Protein AF-A0A842V4J7-F1 (afdb_monomer_lite)

pLDDT: mean 73.62, std 24.84, range [25.05, 98.56]

Radius of gyration: 30.42 Å; chains: 1; bounding box: 70×52×70 Å

Structure (mmCIF, N/CA/C/O backbone):
data_AF-A0A842V4J7-F1
#
_entry.id   AF-A0A842V4J7-F1
#
loop_
_atom_site.group_PDB
_atom_site.id
_atom_site.type_symbol
_atom_site.label_atom_id
_atom_site.label_alt_id
_atom_site.label_comp_id
_atom_site.label_asym_id
_atom_site.label_entity_id
_atom_site.label_seq_id
_atom_site.pdbx_PDB_ins_code
_atom_site.Cartn_x
_atom_site.Cartn_y
_atom_site.Cartn_z
_atom_site.occupancy
_atom_site.B_iso_or_equiv
_atom_site.auth_seq_id
_atom_site.auth_comp_id
_atom_site.auth_asym_id
_atom_site.auth_atom_id
_atom_site.pdbx_PDB_model_num
ATOM 1 N N . MET A 1 1 ? 37.394 -5.460 9.326 1.00 44.09 1 MET A N 1
ATOM 2 C CA . MET A 1 1 ? 36.077 -4.984 8.839 1.00 44.09 1 MET A CA 1
ATOM 3 C C . MET A 1 1 ? 36.153 -4.272 7.478 1.00 44.09 1 MET A C 1
ATOM 5 O O . MET A 1 1 ? 35.373 -4.642 6.615 1.00 44.09 1 MET A O 1
ATOM 9 N N . LYS A 1 2 ? 37.100 -3.342 7.228 1.00 36.16 2 LYS A N 1
ATOM 10 C CA . LYS A 1 2 ? 37.209 -2.579 5.952 1.00 36.16 2 LYS A CA 1
ATOM 11 C C . LYS A 1 2 ? 37.266 -3.443 4.667 1.00 36.16 2 LYS A C 1
ATOM 13 O O . LYS A 1 2 ? 36.573 -3.136 3.707 1.00 36.16 2 LYS A O 1
ATOM 18 N N . ILE A 1 3 ? 38.017 -4.552 4.682 1.00 42.69 3 ILE A N 1
ATOM 19 C CA . ILE A 1 3 ? 38.249 -5.441 3.516 1.00 42.69 3 ILE A CA 1
ATOM 20 C C . ILE A 1 3 ? 36.943 -5.991 2.905 1.00 42.69 3 ILE A C 1
ATOM 22 O O . ILE A 1 3 ? 36.820 -6.081 1.689 1.00 42.69 3 ILE A O 1
ATOM 26 N N . ILE A 1 4 ? 35.939 -6.308 3.733 1.00 43.31 4 ILE A N 1
ATOM 27 C CA . ILE A 1 4 ? 34.670 -6.899 3.264 1.00 43.31 4 ILE A CA 1
ATOM 28 C C . ILE A 1 4 ? 33.860 -5.896 2.420 1.00 43.31 4 ILE A C 1
ATOM 30 O O . ILE A 1 4 ? 33.106 -6.308 1.547 1.00 43.31 4 ILE A O 1
ATOM 34 N N . TYR A 1 5 ? 34.044 -4.587 2.632 1.00 41.88 5 TYR A N 1
ATOM 35 C CA . TYR A 1 5 ? 33.399 -3.551 1.820 1.00 41.88 5 TYR A CA 1
ATOM 36 C C . TYR A 1 5 ? 34.132 -3.276 0.496 1.00 41.88 5 TYR A C 1
ATOM 38 O O . TYR A 1 5 ? 33.459 -3.070 -0.512 1.00 41.88 5 TYR A O 1
ATOM 46 N N . LEU A 1 6 ? 35.474 -3.328 0.453 1.00 43.22 6 LEU A N 1
ATOM 47 C CA . LEU A 1 6 ? 36.222 -3.186 -0.812 1.00 43.22 6 LEU A CA 1
ATOM 48 C C . LEU A 1 6 ? 35.886 -4.320 -1.790 1.00 43.22 6 LEU A C 1
ATOM 50 O O . LEU A 1 6 ? 35.525 -4.058 -2.934 1.00 43.22 6 LEU A O 1
ATOM 54 N N . ALA A 1 7 ? 35.855 -5.567 -1.310 1.00 46.88 7 ALA A N 1
ATOM 55 C CA . ALA A 1 7 ? 35.492 -6.738 -2.116 1.00 46.88 7 ALA A CA 1
ATOM 56 C C . ALA A 1 7 ? 34.061 -6.700 -2.711 1.00 46.88 7 ALA A C 1
ATOM 58 O O . ALA A 1 7 ? 33.728 -7.531 -3.552 1.00 46.88 7 ALA A O 1
ATOM 59 N N . ILE A 1 8 ? 33.216 -5.752 -2.283 1.00 48.47 8 ILE A N 1
ATOM 60 C CA . ILE A 1 8 ? 31.869 -5.500 -2.822 1.00 48.47 8 ILE A CA 1
ATOM 61 C C . ILE A 1 8 ? 31.860 -4.301 -3.798 1.00 48.47 8 ILE A C 1
ATOM 63 O O . ILE A 1 8 ? 30.990 -4.238 -4.668 1.00 48.47 8 ILE A O 1
ATOM 67 N N . MET A 1 9 ? 32.830 -3.381 -3.703 1.00 48.47 9 MET A N 1
ATOM 68 C CA . MET A 1 9 ? 33.010 -2.258 -4.640 1.00 48.47 9 MET A CA 1
ATOM 69 C C . MET A 1 9 ? 33.844 -2.614 -5.876 1.00 48.47 9 MET A C 1
ATOM 71 O O . MET A 1 9 ? 33.625 -2.004 -6.926 1.00 48.47 9 MET A O 1
ATOM 75 N N . ILE A 1 10 ? 34.710 -3.638 -5.811 1.00 56.66 10 ILE A N 1
ATOM 76 C CA . ILE A 1 10 ? 35.365 -4.217 -6.997 1.00 56.66 10 ILE A CA 1
ATOM 77 C C . ILE A 1 10 ? 34.281 -4.811 -7.907 1.00 56.66 10 ILE A C 1
ATOM 79 O O . ILE A 1 10 ? 33.844 -5.956 -7.774 1.00 56.66 10 ILE A O 1
ATOM 83 N N . THR A 1 11 ? 33.801 -3.985 -8.832 1.00 61.78 11 THR A N 1
ATOM 84 C CA . THR A 1 11 ? 32.657 -4.310 -9.677 1.00 61.78 11 THR A CA 1
ATOM 85 C C . THR A 1 11 ? 33.070 -5.369 -10.696 1.00 61.78 11 THR A C 1
ATOM 87 O O . THR A 1 11 ? 34.203 -5.363 -11.178 1.00 61.78 11 THR A O 1
ATOM 90 N N . LYS A 1 12 ? 32.145 -6.258 -11.084 1.00 61.03 12 LYS A N 1
ATOM 91 C CA . LYS A 1 12 ? 32.407 -7.313 -12.084 1.00 61.03 12 LYS A CA 1
ATOM 92 C C . LYS A 1 12 ? 33.058 -6.764 -13.367 1.00 61.03 12 LYS A C 1
ATOM 94 O O . LYS A 1 12 ? 33.962 -7.393 -13.905 1.00 61.03 12 LYS A O 1
ATOM 99 N N . GLU A 1 13 ? 32.655 -5.565 -13.782 1.00 61.94 13 GLU A N 1
ATOM 100 C CA . GLU A 1 13 ? 33.218 -4.818 -14.914 1.00 61.94 13 GLU A CA 1
ATOM 101 C C . GLU A 1 13 ? 34.735 -4.598 -14.810 1.00 61.94 13 GLU A C 1
ATOM 103 O O . GLU A 1 13 ? 35.447 -4.800 -15.789 1.00 61.94 13 GLU A O 1
ATOM 108 N N . LEU A 1 14 ? 35.244 -4.232 -13.628 1.00 70.25 14 LEU A N 1
ATOM 109 C CA . LEU A 1 14 ? 36.666 -3.966 -13.394 1.00 70.25 14 LEU A CA 1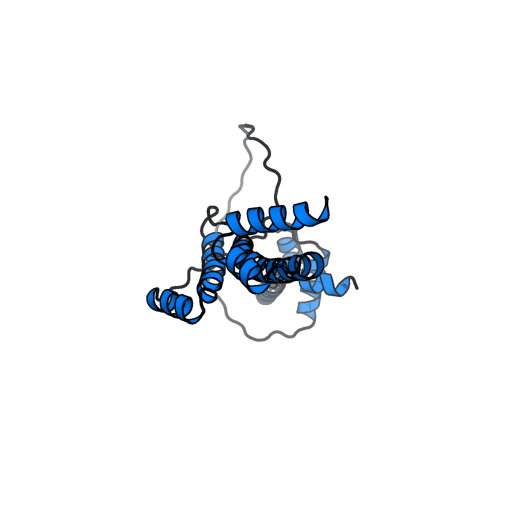
ATOM 110 C C . LEU A 1 14 ? 37.491 -5.257 -13.520 1.00 70.25 14 LEU A C 1
ATOM 112 O O . LEU A 1 14 ? 38.529 -5.281 -14.181 1.00 70.25 14 LEU A O 1
ATOM 116 N N . ILE A 1 15 ? 36.986 -6.357 -12.951 1.00 70.94 15 ILE A N 1
ATOM 117 C CA . ILE A 1 15 ? 37.598 -7.692 -13.048 1.00 70.94 15 ILE A CA 1
ATOM 118 C C . ILE A 1 15 ? 37.596 -8.182 -14.503 1.00 70.94 15 ILE A C 1
ATOM 120 O O . ILE A 1 15 ? 38.615 -8.672 -14.993 1.00 70.94 15 ILE A O 1
ATOM 124 N N . ASP A 1 16 ? 36.477 -8.055 -15.212 1.00 73.06 16 ASP A N 1
ATOM 125 C CA . ASP A 1 16 ? 36.367 -8.521 -16.597 1.00 73.06 16 ASP A CA 1
ATOM 126 C C . ASP A 1 16 ? 37.194 -7.655 -17.561 1.00 73.06 16 ASP A C 1
ATOM 128 O O . ASP A 1 16 ? 37.850 -8.200 -18.454 1.00 73.06 16 ASP A O 1
ATOM 132 N N . TYR A 1 17 ? 37.268 -6.337 -17.337 1.00 71.75 17 TYR A N 1
ATOM 133 C CA . TYR A 1 17 ? 38.145 -5.443 -18.095 1.00 71.75 17 TYR A CA 1
ATOM 134 C C . TYR A 1 17 ? 39.619 -5.824 -17.914 1.00 71.75 17 TYR A C 1
ATOM 136 O O . TYR A 1 17 ? 40.282 -6.147 -18.900 1.00 71.75 17 TYR A O 1
ATOM 144 N N . VAL A 1 18 ? 40.121 -5.887 -16.672 1.00 73.19 18 VAL A N 1
ATOM 145 C CA . VAL A 1 18 ? 41.520 -6.263 -16.375 1.00 73.19 18 VAL A CA 1
ATOM 146 C C . VAL A 1 18 ? 41.855 -7.651 -16.941 1.00 73.19 18 VAL A C 1
ATOM 148 O O . VAL A 1 18 ? 42.942 -7.851 -17.492 1.00 73.19 18 VAL A O 1
ATOM 151 N N . ARG A 1 19 ? 40.911 -8.602 -16.887 1.00 77.94 19 ARG A N 1
ATOM 152 C CA . ARG A 1 19 ? 41.053 -9.938 -17.489 1.00 77.94 19 ARG A CA 1
ATOM 153 C C . ARG A 1 19 ? 41.197 -9.859 -19.011 1.00 77.94 19 ARG A C 1
ATOM 155 O O . ARG A 1 19 ? 42.117 -10.463 -19.561 1.00 77.94 19 ARG A O 1
ATOM 162 N N . SER A 1 20 ? 40.328 -9.100 -19.680 1.00 73.81 20 SER A N 1
ATOM 163 C CA . SER A 1 20 ? 40.347 -8.929 -21.141 1.00 73.81 20 SER A CA 1
ATOM 164 C C . SER A 1 20 ? 41.597 -8.192 -21.645 1.00 73.81 20 SER A C 1
ATOM 166 O O . SER A 1 20 ? 42.179 -8.586 -22.658 1.00 73.81 20 SER A O 1
ATOM 168 N N . ALA A 1 21 ? 42.072 -7.182 -20.912 1.00 73.12 21 ALA A N 1
ATOM 169 C CA . ALA A 1 21 ? 43.261 -6.416 -21.268 1.00 73.12 21 ALA A CA 1
ATOM 170 C C . ALA A 1 21 ? 44.544 -7.250 -21.097 1.00 73.12 21 ALA A C 1
ATOM 172 O O . ALA A 1 21 ? 45.377 -7.292 -22.005 1.00 73.12 21 ALA A O 1
ATOM 173 N N . LYS A 1 22 ? 44.651 -8.020 -20.002 1.00 70.94 22 LYS A N 1
ATOM 174 C CA . LYS A 1 22 ? 45.733 -9.000 -19.796 1.00 70.94 22 LYS A CA 1
ATOM 175 C C . LYS A 1 22 ? 45.726 -10.092 -20.875 1.00 70.94 22 LYS A C 1
ATOM 177 O O . LYS A 1 22 ? 46.780 -10.415 -21.414 1.00 70.94 22 LYS A O 1
ATOM 182 N N . ALA A 1 23 ? 44.552 -10.614 -21.247 1.00 69.00 23 ALA A N 1
ATOM 183 C CA . ALA A 1 23 ? 44.406 -11.565 -22.357 1.00 69.00 23 ALA A CA 1
ATOM 184 C C . ALA A 1 23 ? 44.738 -10.951 -23.735 1.00 69.00 23 ALA A C 1
ATOM 186 O O . ALA A 1 23 ? 45.105 -11.670 -24.662 1.00 69.00 23 ALA A O 1
ATOM 187 N N . SER A 1 24 ? 44.657 -9.623 -23.864 1.00 66.12 24 SER A N 1
ATOM 188 C CA . SER A 1 24 ? 45.053 -8.875 -25.064 1.00 66.12 24 SER A CA 1
ATOM 189 C C . SER A 1 24 ? 46.550 -8.536 -25.116 1.00 66.12 24 SER A C 1
ATOM 191 O O . SER A 1 24 ? 46.994 -7.952 -26.102 1.00 66.12 24 SER A O 1
ATOM 193 N N . GLY A 1 25 ? 47.331 -8.902 -24.090 1.00 67.25 25 GLY A N 1
ATOM 194 C CA . GLY A 1 25 ? 48.773 -8.641 -24.004 1.00 67.25 25 GLY A CA 1
ATOM 195 C C . GLY A 1 25 ? 49.154 -7.243 -23.497 1.00 67.25 25 GLY A C 1
ATOM 196 O O . GLY A 1 25 ? 50.323 -6.877 -23.568 1.00 67.25 25 GLY A O 1
ATOM 197 N N . MET A 1 26 ? 48.196 -6.462 -22.988 1.00 68.75 26 MET A N 1
ATOM 198 C CA . MET A 1 26 ? 48.444 -5.128 -22.431 1.00 68.75 26 MET A CA 1
ATOM 199 C C . MET A 1 26 ? 49.255 -5.220 -21.124 1.00 68.75 26 MET A C 1
ATOM 201 O O . MET A 1 26 ? 48.986 -6.096 -20.295 1.00 68.75 26 MET A O 1
ATOM 205 N N . SER A 1 27 ? 50.235 -4.331 -20.910 1.00 71.56 27 SER A N 1
ATOM 206 C CA . SER A 1 27 ? 51.041 -4.380 -19.683 1.00 71.56 27 SER A CA 1
ATOM 207 C C . SER A 1 27 ? 50.229 -3.925 -18.458 1.00 71.56 27 SER A C 1
ATOM 209 O O . SER A 1 27 ? 49.331 -3.090 -18.595 1.00 71.56 27 SER A O 1
ATOM 211 N N . PRO A 1 28 ? 50.547 -4.394 -17.233 1.00 68.12 28 PRO A N 1
ATOM 212 C CA . PRO A 1 28 ? 49.834 -3.971 -16.022 1.00 68.12 28 PRO A CA 1
ATOM 213 C C . PRO A 1 28 ? 49.838 -2.452 -15.784 1.00 68.12 28 PRO A C 1
ATOM 215 O O . PRO A 1 28 ? 48.926 -1.928 -15.148 1.00 68.12 28 PRO A O 1
ATOM 218 N N . ASN A 1 29 ? 50.840 -1.738 -16.308 1.00 68.38 29 ASN A N 1
ATOM 219 C CA . ASN A 1 29 ? 50.936 -0.284 -16.192 1.00 68.38 29 ASN A CA 1
ATOM 220 C C . ASN A 1 29 ? 50.005 0.431 -17.180 1.00 68.38 29 ASN A C 1
ATOM 222 O O . ASN A 1 29 ? 49.376 1.417 -16.802 1.00 68.38 29 ASN A O 1
ATOM 226 N N . ASP A 1 30 ? 49.849 -0.095 -18.396 1.00 69.56 30 ASP A N 1
ATOM 227 C CA . ASP A 1 30 ? 48.910 0.443 -19.388 1.00 69.56 30 ASP A CA 1
ATOM 228 C C . ASP A 1 30 ? 47.457 0.198 -18.954 1.00 69.56 30 ASP A C 1
ATOM 230 O O . ASP A 1 30 ? 46.628 1.101 -19.044 1.00 69.56 30 ASP A O 1
ATOM 234 N N . VAL A 1 31 ? 47.166 -0.984 -18.387 1.00 73.38 31 VAL A N 1
ATOM 235 C CA . VAL A 1 31 ? 45.858 -1.300 -17.779 1.00 73.38 31 VAL A CA 1
ATOM 236 C C . VAL A 1 31 ? 45.538 -0.322 -16.646 1.00 73.38 31 VAL A C 1
ATOM 238 O O . VAL A 1 31 ? 44.446 0.244 -16.608 1.00 73.38 31 VAL A O 1
ATOM 241 N N . ARG A 1 32 ? 46.500 -0.076 -15.744 1.00 74.31 32 ARG A N 1
ATOM 242 C CA . ARG A 1 32 ? 46.351 0.896 -14.650 1.00 74.31 32 ARG A CA 1
ATOM 243 C C . ARG A 1 32 ? 46.132 2.319 -15.176 1.00 74.31 32 ARG A C 1
ATOM 245 O O . ARG A 1 32 ? 45.270 3.020 -14.656 1.00 74.31 32 ARG A O 1
ATOM 252 N N . LYS A 1 33 ? 46.853 2.733 -16.225 1.00 74.25 33 LYS A N 1
ATOM 253 C CA . LYS A 1 33 ? 46.683 4.046 -16.869 1.00 74.25 33 LYS A CA 1
ATOM 254 C C . LYS A 1 33 ? 45.286 4.199 -17.478 1.00 74.25 33 LYS A C 1
ATOM 256 O O . LYS A 1 33 ? 44.604 5.165 -17.157 1.00 74.25 33 LYS A O 1
ATOM 261 N N . ALA A 1 34 ? 44.828 3.223 -18.263 1.00 71.75 34 ALA A N 1
ATOM 262 C CA . ALA A 1 34 ? 43.509 3.251 -18.900 1.00 71.75 34 ALA A CA 1
ATOM 263 C C . ALA A 1 34 ? 42.345 3.272 -17.889 1.00 71.75 34 ALA A C 1
ATOM 265 O O . ALA A 1 34 ? 41.321 3.905 -18.140 1.00 71.75 34 ALA A O 1
ATOM 266 N N . LEU A 1 35 ? 42.494 2.608 -16.738 1.00 71.62 35 LEU A N 1
ATOM 267 C CA . LEU A 1 35 ? 41.499 2.631 -15.660 1.00 71.62 35 LEU A CA 1
ATOM 268 C C . LEU A 1 35 ? 41.541 3.931 -14.842 1.00 71.62 35 LEU A C 1
ATOM 270 O O . LEU A 1 35 ? 40.489 4.461 -14.487 1.00 71.62 35 LEU A O 1
ATOM 274 N N . SER A 1 36 ? 42.730 4.487 -14.599 1.00 73.50 36 SER A N 1
ATOM 275 C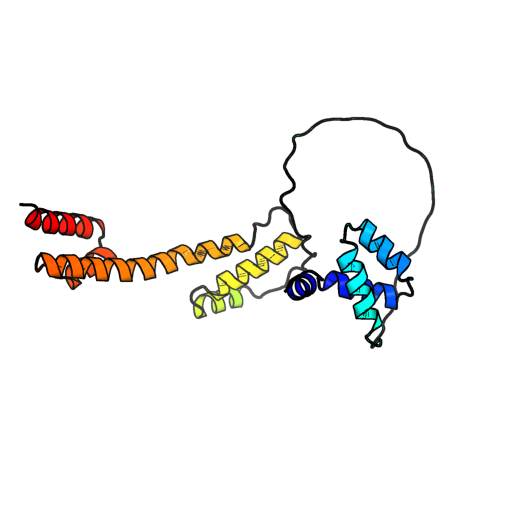 CA . SER A 1 36 ? 42.884 5.800 -13.962 1.00 73.50 36 SER A CA 1
ATOM 276 C C . SER A 1 36 ? 42.314 6.927 -14.840 1.00 73.50 36 SER A C 1
ATOM 278 O O . SER A 1 36 ? 41.620 7.804 -14.332 1.00 73.50 36 SER A O 1
ATOM 280 N N . GLU A 1 37 ? 42.489 6.853 -16.165 1.00 70.69 37 GLU A N 1
ATOM 281 C CA . GLU A 1 37 ? 41.862 7.761 -17.144 1.00 70.69 37 GLU A CA 1
ATOM 282 C C . GLU A 1 37 ? 40.330 7.622 -17.206 1.00 70.69 37 GLU A C 1
ATOM 284 O O . GLU A 1 37 ? 39.637 8.584 -17.526 1.00 70.69 37 GLU A O 1
ATOM 289 N N . GLN A 1 38 ? 39.785 6.457 -16.839 1.00 59.50 38 GLN A N 1
ATOM 290 C CA . GLN A 1 38 ? 38.344 6.238 -16.642 1.00 59.50 38 GLN A CA 1
ATOM 291 C C . GLN A 1 38 ? 37.839 6.684 -15.253 1.00 59.50 38 GLN A C 1
ATOM 293 O O . GLN A 1 38 ? 36.648 6.554 -14.970 1.00 59.50 38 GLN A O 1
ATOM 298 N N . GLY A 1 39 ? 38.711 7.212 -14.386 1.00 60.00 39 GLY A N 1
ATOM 299 C CA . GLY A 1 39 ? 38.351 7.725 -13.061 1.00 60.00 39 GLY A CA 1
ATOM 300 C C . GLY A 1 39 ? 38.205 6.667 -11.960 1.00 60.00 39 GLY A C 1
ATOM 301 O O . GLY A 1 39 ? 37.624 6.969 -10.917 1.00 60.00 39 GLY A O 1
ATOM 302 N N . TRP A 1 40 ? 38.712 5.444 -12.154 1.00 65.88 40 TRP A N 1
ATOM 303 C CA . TRP A 1 40 ? 38.697 4.418 -11.103 1.00 65.88 40 TRP A CA 1
ATOM 304 C C . TRP A 1 40 ? 39.694 4.739 -9.970 1.00 65.88 40 TRP A C 1
ATOM 306 O O . TRP A 1 40 ? 40.805 5.198 -10.253 1.00 65.88 40 TRP A O 1
ATOM 316 N N . PRO A 1 41 ? 39.353 4.471 -8.692 1.00 69.94 41 PRO A N 1
ATOM 317 C CA . PRO A 1 41 ? 40.287 4.633 -7.581 1.00 69.94 41 PRO A CA 1
ATOM 318 C C . PRO A 1 41 ? 41.493 3.695 -7.700 1.00 69.94 41 PRO A C 1
ATOM 320 O O . PRO A 1 41 ? 41.352 2.503 -7.971 1.00 69.94 41 PRO A O 1
ATOM 323 N N . GLN A 1 42 ? 42.688 4.222 -7.427 1.00 66.19 42 GLN A N 1
ATOM 324 C CA . GLN A 1 42 ? 43.939 3.467 -7.563 1.00 66.19 42 GLN A CA 1
ATOM 325 C C . GLN A 1 42 ? 43.997 2.225 -6.652 1.00 66.19 42 GLN A C 1
ATOM 327 O O . GLN A 1 42 ? 44.575 1.213 -7.037 1.00 66.19 42 GLN A O 1
ATOM 332 N N . GLU A 1 43 ? 43.369 2.283 -5.469 1.00 67.38 43 GLU A N 1
ATOM 333 C CA . GLU A 1 43 ? 43.279 1.149 -4.534 1.00 67.38 43 GLU A CA 1
ATOM 334 C C . GLU A 1 43 ? 42.531 -0.048 -5.162 1.00 67.38 43 GLU A C 1
ATOM 336 O O . GLU A 1 43 ? 43.009 -1.182 -5.087 1.00 67.38 43 GLU A O 1
ATOM 341 N N . ASP A 1 44 ? 41.414 0.206 -5.858 1.00 67.25 44 ASP A N 1
ATOM 342 C CA . ASP A 1 44 ? 40.584 -0.831 -6.490 1.00 67.25 44 ASP A CA 1
ATOM 343 C C . ASP A 1 44 ? 41.270 -1.445 -7.726 1.00 67.25 44 ASP A C 1
ATOM 345 O O . ASP A 1 44 ? 41.199 -2.657 -7.955 1.00 67.25 44 ASP A O 1
ATOM 349 N N . ILE A 1 45 ? 41.967 -0.617 -8.518 1.00 70.75 45 ILE A N 1
ATOM 350 C CA . ILE A 1 45 ? 42.751 -1.055 -9.687 1.00 70.75 45 ILE A CA 1
ATOM 351 C C . ILE A 1 45 ? 43.850 -2.034 -9.252 1.00 70.75 45 ILE A C 1
ATOM 353 O O . ILE A 1 45 ? 44.024 -3.101 -9.852 1.00 70.75 45 ILE A O 1
ATOM 357 N N . ASP A 1 46 ? 44.581 -1.683 -8.196 1.00 74.00 46 ASP A N 1
ATOM 358 C CA . ASP A 1 46 ? 45.711 -2.458 -7.698 1.00 74.00 46 ASP A CA 1
ATOM 359 C C . ASP A 1 46 ? 45.263 -3.805 -7.099 1.00 74.00 46 ASP A C 1
ATOM 361 O O . ASP A 1 46 ? 45.902 -4.835 -7.350 1.00 74.00 46 ASP A O 1
ATOM 365 N N . GLU A 1 47 ? 44.132 -3.845 -6.383 1.00 72.38 47 GLU A N 1
ATOM 366 C CA . GLU A 1 47 ? 43.553 -5.097 -5.877 1.00 72.38 47 GLU A CA 1
ATOM 367 C C . GLU A 1 47 ? 42.985 -5.982 -7.008 1.00 72.38 47 GLU A C 1
ATOM 369 O O . GLU A 1 47 ? 43.195 -7.202 -6.998 1.00 72.38 47 GLU A O 1
ATOM 374 N N . ALA A 1 48 ? 42.365 -5.399 -8.041 1.00 68.38 48 ALA A N 1
ATOM 375 C CA . ALA A 1 48 ? 41.880 -6.142 -9.210 1.00 68.38 48 ALA A CA 1
ATOM 376 C C . ALA A 1 48 ? 43.026 -6.786 -10.020 1.00 68.38 48 ALA A C 1
ATOM 378 O O . ALA A 1 48 ? 42.966 -7.979 -10.348 1.00 68.38 48 ALA A O 1
ATOM 379 N N . ILE A 1 49 ? 44.105 -6.038 -10.290 1.00 72.50 49 ILE A N 1
ATOM 380 C CA . ILE A 1 49 ? 45.303 -6.548 -10.985 1.00 72.50 49 ILE A CA 1
ATOM 381 C C . ILE A 1 49 ? 45.971 -7.661 -10.165 1.00 72.50 49 ILE A C 1
ATOM 383 O O . ILE A 1 49 ? 46.306 -8.713 -10.716 1.00 72.50 49 ILE A O 1
ATOM 387 N N . LYS A 1 50 ? 46.110 -7.476 -8.845 1.00 76.69 50 LYS A N 1
ATOM 388 C CA . LYS A 1 50 ? 46.657 -8.486 -7.923 1.00 76.69 50 LYS A CA 1
ATOM 389 C C . LYS A 1 50 ? 45.826 -9.773 -7.919 1.00 76.69 50 LYS A C 1
ATOM 391 O O . LYS A 1 50 ? 46.392 -10.862 -8.006 1.00 76.69 50 LYS A O 1
ATOM 396 N N . THR A 1 51 ? 44.498 -9.653 -7.884 1.00 69.38 51 THR A N 1
ATOM 397 C CA . THR A 1 51 ? 43.562 -10.791 -7.891 1.00 69.38 51 THR A CA 1
ATOM 398 C C . THR A 1 51 ? 43.716 -11.633 -9.162 1.00 69.38 51 THR A C 1
ATOM 400 O O . THR A 1 51 ? 43.901 -12.847 -9.089 1.00 69.38 51 THR A O 1
ATOM 403 N N . ILE A 1 52 ? 43.759 -10.991 -10.334 1.00 65.75 52 ILE A N 1
ATOM 404 C CA . ILE A 1 52 ? 43.958 -11.664 -11.634 1.00 65.75 52 ILE A CA 1
ATOM 405 C C . ILE A 1 52 ? 45.423 -12.099 -11.847 1.00 65.75 52 ILE A C 1
ATOM 407 O O . ILE A 1 52 ? 45.724 -12.900 -12.737 1.00 65.75 52 ILE A O 1
ATOM 411 N N . GLY A 1 53 ? 46.358 -11.626 -11.021 1.00 59.66 53 GLY A N 1
ATOM 412 C CA . GLY A 1 53 ? 47.713 -12.167 -10.913 1.00 59.66 53 GLY A CA 1
ATOM 413 C C . GLY A 1 53 ? 47.749 -13.607 -10.386 1.00 59.66 53 GLY A C 1
ATOM 414 O O . GLY A 1 53 ? 48.559 -14.397 -10.865 1.00 59.66 53 GLY A O 1
ATOM 415 N N . GLY A 1 54 ? 46.858 -13.958 -9.450 1.00 50.06 54 GLY A N 1
ATOM 416 C CA . GLY A 1 54 ? 46.855 -15.257 -8.764 1.00 50.06 54 GLY A CA 1
ATOM 417 C C . GLY A 1 54 ? 46.133 -16.402 -9.486 1.00 50.06 54 GLY A C 1
ATOM 418 O O . GLY A 1 54 ? 46.354 -17.563 -9.149 1.00 50.06 54 GLY A O 1
ATOM 419 N N . THR A 1 55 ? 45.277 -16.115 -10.472 1.00 41.00 55 THR A N 1
ATOM 420 C CA . THR A 1 55 ? 44.496 -17.141 -11.190 1.00 41.00 55 THR A CA 1
ATOM 421 C C . THR A 1 55 ? 45.100 -17.430 -12.566 1.00 41.00 55 THR A C 1
ATOM 423 O O . THR A 1 55 ? 45.314 -16.513 -13.361 1.00 41.00 55 THR A O 1
ATOM 426 N N . LYS A 1 56 ? 45.367 -18.710 -12.871 1.00 37.28 56 LYS A N 1
ATOM 427 C CA . LYS A 1 56 ? 45.773 -19.134 -14.222 1.00 37.28 56 LYS A CA 1
ATOM 428 C C . LYS A 1 56 ? 44.635 -18.904 -15.224 1.00 37.28 56 LYS A C 1
ATOM 430 O O . LYS A 1 56 ? 43.465 -18.905 -14.856 1.00 37.28 56 LYS A O 1
ATOM 435 N N . ALA A 1 57 ? 45.004 -18.654 -16.478 1.00 40.19 57 ALA A N 1
ATOM 436 C CA . ALA A 1 57 ? 44.060 -18.343 -17.542 1.00 40.19 57 ALA A CA 1
ATOM 437 C C . ALA A 1 57 ? 43.421 -19.612 -18.119 1.00 40.19 57 ALA A C 1
ATOM 439 O O . ALA A 1 57 ? 44.133 -20.576 -18.389 1.00 40.19 57 ALA A O 1
ATOM 440 N N . ASP A 1 58 ? 42.116 -19.548 -18.384 1.00 29.59 58 ASP A N 1
ATOM 441 C CA . ASP A 1 58 ? 41.363 -20.553 -19.133 1.00 29.59 58 ASP A CA 1
ATOM 442 C C . ASP A 1 58 ? 40.529 -19.889 -20.237 1.00 29.59 58 ASP A C 1
ATOM 444 O O . ASP A 1 58 ? 39.841 -18.894 -19.998 1.00 29.59 58 ASP A O 1
ATOM 448 N N . SER A 1 59 ? 40.558 -20.520 -21.415 1.00 31.31 59 SER A N 1
ATOM 449 C CA . SER A 1 59 ? 39.804 -20.214 -22.641 1.00 31.31 59 SER A CA 1
ATOM 450 C C . SER A 1 59 ? 40.082 -18.871 -23.345 1.00 31.31 59 SER A C 1
ATOM 452 O O . SER A 1 59 ? 40.273 -17.824 -22.731 1.00 31.31 59 SER A O 1
ATOM 454 N N . ALA A 1 60 ? 40.091 -18.907 -24.682 1.00 29.41 60 ALA A N 1
ATOM 455 C CA . ALA A 1 60 ? 40.459 -17.785 -25.546 1.00 29.41 60 ALA A CA 1
ATOM 456 C C . ALA A 1 60 ? 39.612 -17.738 -26.830 1.00 29.41 60 ALA A C 1
ATOM 458 O O . ALA A 1 60 ? 39.294 -18.776 -27.406 1.00 29.41 60 ALA A O 1
ATOM 459 N N . ALA A 1 61 ? 39.314 -16.526 -27.313 1.00 26.39 61 ALA A N 1
ATOM 460 C CA . ALA A 1 61 ? 38.803 -16.269 -28.663 1.00 26.39 61 ALA A CA 1
ATOM 461 C C . ALA A 1 61 ? 39.147 -14.831 -29.116 1.00 26.39 61 ALA A C 1
ATOM 463 O O . ALA A 1 61 ? 39.074 -13.887 -28.332 1.00 26.39 61 ALA A O 1
ATOM 464 N N . LYS A 1 62 ? 39.536 -14.677 -30.387 1.00 30.12 62 LYS A N 1
ATOM 465 C CA . LYS A 1 62 ? 39.939 -13.438 -31.095 1.00 30.12 62 LYS A CA 1
ATOM 466 C C . LYS A 1 62 ? 39.826 -13.732 -32.614 1.00 30.12 62 LYS A C 1
ATOM 468 O O . LYS A 1 62 ? 39.783 -14.917 -32.946 1.00 30.12 62 LYS A O 1
ATOM 473 N N . PRO A 1 63 ? 39.918 -12.765 -33.554 1.00 43.16 63 PRO A N 1
ATOM 474 C CA . PRO A 1 63 ? 39.753 -11.308 -33.468 1.00 43.16 63 PRO A CA 1
ATOM 475 C C . PRO A 1 63 ? 38.713 -10.737 -34.469 1.00 43.16 63 PRO A C 1
ATOM 477 O O . PRO A 1 63 ? 38.358 -11.384 -35.447 1.00 43.16 63 PRO A O 1
ATOM 480 N N . ALA A 1 64 ? 38.348 -9.459 -34.311 1.00 25.05 64 ALA A N 1
ATOM 481 C CA . ALA A 1 64 ? 38.014 -8.568 -35.433 1.00 25.05 64 ALA A CA 1
ATOM 482 C C . ALA A 1 64 ? 38.232 -7.098 -35.020 1.00 25.05 64 ALA A C 1
ATOM 484 O O . ALA A 1 64 ? 37.758 -6.684 -33.965 1.00 25.05 64 ALA A O 1
ATOM 485 N N . MET A 1 65 ? 38.957 -6.320 -35.829 1.00 27.53 65 MET A N 1
ATOM 486 C CA . MET A 1 65 ? 39.203 -4.883 -35.628 1.00 27.53 65 MET A CA 1
ATOM 487 C C . MET A 1 65 ? 39.555 -4.231 -36.976 1.00 27.53 65 MET A C 1
ATOM 489 O O . MET A 1 65 ? 40.369 -4.807 -37.698 1.00 27.53 65 MET A O 1
ATOM 493 N N . PRO A 1 66 ? 39.015 -3.045 -37.306 1.00 29.58 66 PRO A N 1
ATOM 494 C CA . PRO A 1 66 ? 39.552 -2.179 -38.352 1.00 29.58 66 PRO A CA 1
ATOM 495 C C . PRO A 1 66 ? 40.411 -1.047 -37.765 1.00 29.58 66 PRO A C 1
ATOM 497 O O . PRO A 1 66 ? 39.995 -0.333 -36.855 1.00 29.58 66 PRO A O 1
ATOM 500 N N . GLU A 1 67 ? 41.594 -0.859 -38.338 1.00 28.00 67 GLU A N 1
ATOM 501 C CA . GLU A 1 67 ? 42.385 0.380 -38.276 1.00 28.00 67 GLU A CA 1
ATOM 502 C C . GLU A 1 67 ? 41.782 1.442 -39.237 1.00 28.00 67 GLU A C 1
ATOM 504 O O . GLU A 1 67 ? 40.938 1.101 -40.062 1.00 28.00 67 GLU A O 1
ATOM 509 N N . GLN A 1 68 ? 42.135 2.737 -39.266 1.00 27.00 68 GLN A N 1
ATOM 510 C CA . GLN A 1 68 ? 43.165 3.539 -38.567 1.00 27.00 68 GLN A CA 1
ATOM 511 C C . GLN A 1 68 ? 42.524 4.940 -38.244 1.00 27.00 68 GLN A C 1
ATOM 513 O O . GLN A 1 68 ? 41.382 4.929 -37.805 1.00 27.00 68 GLN A O 1
ATOM 518 N N . LYS A 1 69 ? 43.047 6.179 -38.384 1.00 28.98 69 LYS A N 1
ATOM 519 C CA . LYS A 1 69 ? 44.315 6.768 -38.870 1.00 28.98 69 LYS A CA 1
ATOM 520 C C . LYS A 1 69 ? 44.589 8.148 -38.215 1.00 28.98 69 LYS A C 1
ATOM 522 O O . LYS A 1 69 ? 43.721 8.764 -37.613 1.00 28.98 69 LYS A O 1
ATOM 527 N N . THR A 1 70 ? 45.824 8.612 -38.380 1.00 25.84 70 THR A N 1
ATOM 528 C CA . THR A 1 70 ? 46.493 9.856 -37.940 1.00 25.84 70 THR A CA 1
ATOM 529 C C . THR A 1 70 ? 45.930 11.190 -38.480 1.00 25.84 70 THR A C 1
ATOM 531 O O . THR A 1 70 ? 45.748 11.280 -39.692 1.00 25.84 70 THR A O 1
ATOM 534 N N . ARG A 1 71 ? 45.853 12.258 -37.648 1.00 27.22 71 ARG A N 1
ATOM 535 C CA . ARG A 1 71 ? 46.661 13.516 -37.766 1.00 27.22 71 ARG A CA 1
ATOM 536 C C . ARG A 1 71 ? 46.466 14.510 -36.594 1.00 27.22 71 ARG A C 1
ATOM 538 O O . ARG A 1 71 ? 45.385 14.587 -36.027 1.00 27.22 71 ARG A O 1
ATOM 545 N N . SER A 1 72 ? 47.513 15.279 -36.273 1.00 32.19 72 SER A N 1
ATOM 546 C CA . SER A 1 72 ? 47.472 16.579 -35.564 1.00 32.19 72 SER A CA 1
ATOM 547 C C . SER A 1 72 ? 46.890 17.682 -36.494 1.00 32.19 72 SER A C 1
ATOM 549 O O . SER A 1 72 ? 46.714 17.418 -37.683 1.00 32.19 72 SER A O 1
ATOM 551 N N . GLU A 1 73 ? 46.526 18.910 -36.094 1.00 33.22 73 GLU A N 1
ATOM 552 C CA . GLU A 1 73 ? 47.035 19.831 -35.050 1.00 33.22 73 GLU A CA 1
ATOM 553 C C . GLU A 1 73 ? 46.000 20.990 -34.809 1.00 33.22 73 GLU A C 1
ATOM 555 O O . GLU A 1 73 ? 44.836 20.807 -35.156 1.00 33.22 73 GLU A O 1
ATOM 560 N N . PRO A 1 74 ? 46.373 22.182 -34.287 1.00 35.09 74 PRO A N 1
ATOM 561 C CA . PRO A 1 74 ? 46.210 22.675 -32.910 1.00 35.09 74 PRO A CA 1
ATOM 562 C C . PRO A 1 74 ? 44.870 23.400 -32.586 1.00 35.09 74 PRO A C 1
ATOM 564 O O . PRO A 1 74 ? 43.916 23.407 -33.355 1.00 35.09 74 PRO A O 1
ATOM 567 N N . MET A 1 75 ? 44.802 24.026 -31.401 1.00 31.94 75 MET A N 1
ATOM 568 C CA . MET A 1 75 ? 43.624 24.719 -30.849 1.00 31.94 75 MET A CA 1
ATOM 569 C C . MET A 1 75 ? 43.220 26.011 -31.589 1.00 31.94 75 MET A C 1
ATOM 571 O O . MET A 1 75 ? 44.057 26.763 -32.080 1.00 31.94 75 MET A O 1
ATOM 575 N N . THR A 1 76 ? 41.932 26.358 -31.515 1.00 29.91 76 THR A N 1
ATOM 576 C CA . THR A 1 76 ? 41.422 27.740 -31.603 1.00 29.91 76 THR A CA 1
ATOM 577 C C . THR A 1 76 ? 40.201 27.869 -30.687 1.00 29.91 76 THR A C 1
ATOM 579 O O . THR A 1 76 ? 39.402 26.941 -30.583 1.00 29.91 76 THR A O 1
ATOM 582 N N . SER A 1 77 ? 40.086 28.988 -29.971 1.00 36.81 77 SER A N 1
ATOM 583 C CA . SER A 1 77 ? 39.076 29.223 -28.932 1.00 36.81 77 SER A CA 1
ATOM 584 C C . SER A 1 77 ? 37.824 29.932 -29.457 1.00 36.81 77 SER A C 1
ATOM 586 O O . SER A 1 77 ? 37.930 30.752 -30.371 1.00 36.81 77 SER A O 1
ATOM 588 N N . LYS A 1 78 ? 36.664 29.680 -28.819 1.00 31.02 78 LYS A N 1
ATOM 589 C CA . LYS A 1 78 ? 35.568 30.656 -28.628 1.00 31.02 78 LYS A CA 1
ATOM 590 C C . LYS A 1 78 ? 34.445 30.159 -27.703 1.00 31.02 78 LYS A C 1
ATOM 592 O O . LYS A 1 78 ? 34.472 29.018 -27.258 1.00 31.02 78 LYS A O 1
ATOM 597 N N . GLU A 1 79 ? 33.527 31.076 -27.401 1.00 28.92 79 GLU A N 1
ATOM 598 C CA . GLU A 1 79 ? 32.251 30.926 -26.689 1.00 28.92 79 GLU A CA 1
ATOM 599 C C . GLU A 1 79 ? 32.270 30.213 -25.324 1.00 28.92 79 GLU A C 1
ATOM 601 O O . GLU A 1 79 ? 31.853 29.070 -25.152 1.00 28.92 79 GLU A O 1
ATOM 606 N N . SER A 1 80 ? 32.628 30.989 -24.295 1.00 40.19 80 SER A N 1
ATOM 607 C CA . SER A 1 80 ? 32.016 30.805 -22.977 1.00 40.19 80 SER A CA 1
ATOM 608 C C . SER A 1 80 ? 30.559 31.274 -23.042 1.00 40.19 80 SER A C 1
ATOM 610 O O . SER A 1 80 ? 30.294 32.448 -23.300 1.00 40.19 80 SER A O 1
ATOM 612 N N . THR A 1 81 ? 29.604 30.379 -22.795 1.00 30.17 81 THR A N 1
ATOM 613 C CA . THR A 1 81 ? 28.199 30.744 -22.565 1.00 30.17 81 THR A CA 1
ATOM 614 C C . THR A 1 81 ? 27.672 29.918 -21.401 1.00 30.17 81 THR A C 1
ATOM 616 O O . THR A 1 81 ? 27.690 28.690 -21.439 1.00 30.17 81 THR A O 1
ATOM 619 N N . ALA A 1 82 ? 27.249 30.584 -20.327 1.00 33.94 82 ALA A N 1
ATOM 620 C CA . ALA A 1 82 ? 26.851 29.909 -19.099 1.00 33.94 82 ALA A CA 1
ATOM 621 C C . ALA A 1 82 ? 25.410 29.379 -19.174 1.00 33.94 82 ALA A C 1
ATOM 623 O O . ALA A 1 82 ? 24.485 30.119 -19.503 1.00 33.94 82 ALA A O 1
ATOM 624 N N . GLN A 1 83 ? 25.210 28.128 -18.756 1.00 28.34 83 GLN A N 1
ATOM 625 C CA . GLN A 1 83 ? 23.914 27.616 -18.305 1.00 28.34 83 GLN A CA 1
ATOM 626 C C . GLN A 1 83 ? 24.077 26.934 -16.933 1.00 28.34 83 GLN A C 1
ATOM 628 O O . GLN A 1 83 ? 25.183 26.511 -16.590 1.00 28.34 83 GLN A O 1
ATOM 633 N N . PRO A 1 84 ? 23.023 26.914 -16.096 1.00 35.50 84 PRO A N 1
ATOM 634 C CA . PRO A 1 84 ? 23.187 26.854 -14.646 1.00 35.50 84 PRO A CA 1
ATOM 635 C C . PRO A 1 84 ? 23.531 25.465 -14.099 1.00 35.50 84 PRO A C 1
ATOM 637 O O . PRO A 1 84 ? 23.087 24.433 -14.601 1.00 35.50 84 PRO A O 1
ATOM 640 N N . SER A 1 85 ? 24.280 25.473 -12.997 1.00 37.97 85 SER A N 1
ATOM 641 C CA . SER A 1 85 ? 24.773 24.296 -12.284 1.00 37.97 85 SER A CA 1
ATOM 642 C C . SER A 1 85 ? 23.652 23.394 -11.752 1.00 37.97 85 SER A C 1
ATOM 644 O O . SER A 1 85 ? 23.061 23.670 -10.707 1.00 37.97 85 SER A O 1
ATOM 646 N N . ALA A 1 86 ? 23.427 22.254 -12.405 1.00 31.91 86 ALA A N 1
ATOM 647 C CA . ALA A 1 86 ? 22.775 21.102 -11.789 1.00 31.91 86 ALA A CA 1
ATOM 648 C C . ALA A 1 86 ? 23.850 20.220 -11.126 1.00 31.91 86 ALA A C 1
ATOM 650 O O . ALA A 1 86 ? 24.754 19.725 -11.797 1.00 31.91 86 ALA A O 1
ATOM 651 N N . SER A 1 87 ? 23.778 20.056 -9.802 1.00 35.22 87 SER A N 1
ATOM 652 C CA . SER A 1 87 ? 24.777 19.303 -9.026 1.00 35.22 87 SER A CA 1
ATOM 653 C C . SER A 1 87 ? 24.825 17.818 -9.441 1.00 35.22 87 SER A C 1
ATOM 655 O O . SER A 1 87 ? 23.761 17.232 -9.671 1.00 35.22 87 SER A O 1
ATOM 657 N N . PRO A 1 88 ? 26.011 17.177 -9.528 1.00 34.62 88 PRO A N 1
ATOM 658 C CA . PRO A 1 88 ? 26.145 15.801 -10.003 1.00 34.62 88 PRO A CA 1
ATOM 659 C C . PRO A 1 88 ? 25.625 14.781 -8.977 1.00 34.62 88 PRO A C 1
ATOM 661 O O . PRO A 1 88 ? 26.376 14.204 -8.190 1.00 34.62 88 PRO A O 1
ATOM 664 N N . ALA A 1 89 ? 24.320 14.511 -9.012 1.00 36.00 89 ALA A N 1
ATOM 665 C CA . ALA A 1 89 ? 23.734 13.361 -8.333 1.00 36.00 89 ALA A CA 1
ATOM 666 C C . ALA A 1 89 ? 24.325 12.070 -8.930 1.00 36.00 89 ALA A C 1
ATOM 668 O O . ALA A 1 89 ? 24.099 11.774 -10.102 1.00 36.00 89 ALA A O 1
ATOM 669 N N . GLY A 1 90 ? 25.098 11.328 -8.127 1.00 37.12 90 GLY A N 1
ATOM 670 C CA . GLY A 1 90 ? 25.958 10.221 -8.565 1.00 37.12 90 GLY A CA 1
ATOM 671 C C . GLY A 1 90 ? 25.247 9.133 -9.376 1.00 37.12 90 GLY A C 1
ATOM 672 O O . GLY A 1 90 ? 24.722 8.161 -8.830 1.00 37.12 90 GLY A O 1
ATOM 673 N N . GLY A 1 91 ? 25.259 9.283 -10.699 1.00 33.75 91 GLY A N 1
ATOM 674 C CA . GLY A 1 91 ? 24.703 8.320 -11.636 1.00 33.75 91 GLY A CA 1
ATOM 675 C C . GLY A 1 91 ? 25.701 7.211 -11.934 1.00 33.75 91 GLY A C 1
ATOM 676 O O . GLY A 1 91 ? 26.568 7.387 -12.783 1.00 33.75 91 GLY A O 1
ATOM 677 N N . VAL A 1 92 ? 25.544 6.050 -11.289 1.00 44.16 92 VAL A N 1
ATOM 678 C CA . VAL A 1 92 ? 26.237 4.824 -11.724 1.00 44.16 92 VAL A CA 1
ATOM 679 C C . VAL A 1 92 ? 25.987 4.592 -13.225 1.00 44.16 92 VAL A C 1
ATOM 681 O O . VAL A 1 92 ? 24.820 4.629 -13.642 1.00 44.16 92 VAL A O 1
ATOM 684 N N . PRO A 1 93 ? 27.036 4.369 -14.043 1.00 41.81 93 PRO A N 1
ATOM 685 C CA . PRO A 1 93 ? 26.883 4.213 -15.484 1.00 41.81 93 PRO A CA 1
ATOM 686 C C . PRO A 1 93 ? 26.042 2.969 -15.780 1.00 41.81 93 PRO A C 1
ATOM 688 O O . PRO A 1 93 ? 26.397 1.843 -15.429 1.00 41.81 93 PRO A O 1
ATOM 691 N N . VAL A 1 94 ? 24.881 3.178 -16.401 1.00 50.03 94 VAL A N 1
ATOM 692 C CA . VAL A 1 94 ? 23.978 2.086 -16.767 1.00 50.03 94 VAL A CA 1
ATOM 693 C C . VAL A 1 94 ? 24.502 1.458 -18.051 1.00 50.03 94 VAL A C 1
ATOM 695 O O . VAL A 1 94 ? 24.462 2.086 -19.105 1.00 50.03 94 VAL A O 1
ATOM 698 N N . GLN A 1 95 ? 24.985 0.218 -17.959 1.00 48.25 95 GLN A N 1
ATOM 699 C CA . GLN A 1 95 ? 25.363 -0.578 -19.130 1.00 48.25 95 GLN A CA 1
ATOM 700 C C . GLN A 1 95 ? 24.218 -0.606 -20.162 1.00 48.25 95 GLN A C 1
ATOM 702 O O . GLN A 1 95 ? 23.051 -0.669 -19.755 1.00 48.25 95 GLN A O 1
ATOM 707 N N . PRO A 1 96 ? 24.515 -0.633 -21.476 1.00 49.12 96 PRO A N 1
ATOM 708 C CA . PRO A 1 96 ? 23.506 -0.731 -22.531 1.00 49.12 96 PRO A CA 1
ATOM 709 C C . PRO A 1 96 ? 22.815 -2.106 -22.509 1.00 49.12 96 PRO A C 1
ATOM 711 O O . PRO A 1 96 ? 23.164 -3.041 -23.229 1.00 49.12 96 PRO A O 1
ATOM 714 N N . GLY A 1 97 ? 21.818 -2.242 -21.634 1.00 59.16 97 GLY A N 1
ATOM 715 C CA . GLY A 1 97 ? 21.016 -3.447 -21.477 1.00 59.16 97 GLY A CA 1
ATOM 716 C C . GLY A 1 97 ? 20.129 -3.674 -22.697 1.00 59.16 97 GLY A C 1
ATOM 717 O O . GLY A 1 97 ? 19.075 -3.051 -22.819 1.00 59.16 97 GLY A O 1
ATOM 718 N N . GLY A 1 98 ? 20.547 -4.582 -23.582 1.00 76.81 98 GLY A N 1
ATOM 719 C CA . GLY A 1 98 ? 19.796 -4.939 -24.786 1.00 76.81 98 GLY A CA 1
ATOM 720 C C . GLY A 1 98 ? 18.355 -5.365 -24.478 1.00 76.81 98 GLY A C 1
ATOM 721 O O . GLY A 1 98 ? 18.119 -6.236 -23.634 1.00 76.81 98 GLY A O 1
ATOM 722 N N . ILE A 1 99 ? 17.399 -4.747 -25.178 1.00 87.56 99 ILE A N 1
ATOM 723 C CA . ILE A 1 99 ? 15.957 -4.947 -24.980 1.00 87.56 99 ILE A CA 1
ATOM 724 C C . ILE A 1 99 ? 15.577 -6.410 -25.235 1.00 87.56 99 ILE A C 1
ATOM 726 O O . ILE A 1 99 ? 15.784 -6.941 -26.329 1.00 87.56 99 ILE A O 1
ATOM 730 N N . LYS A 1 100 ? 14.970 -7.077 -24.245 1.00 88.19 100 LYS A N 1
ATOM 731 C CA . LYS A 1 100 ? 14.600 -8.496 -24.381 1.00 88.19 100 LYS A CA 1
ATOM 732 C C . LYS A 1 100 ? 13.192 -8.669 -24.949 1.00 88.19 100 LYS A C 1
ATOM 734 O O . LYS A 1 100 ? 12.211 -8.224 -24.343 1.00 88.19 100 LYS A O 1
ATOM 739 N N . LYS A 1 101 ? 13.082 -9.402 -26.065 1.00 92.00 101 LYS A N 1
ATOM 740 C CA . LYS A 1 101 ? 11.801 -9.875 -26.620 1.00 92.00 101 LYS A CA 1
ATOM 741 C C . LYS A 1 101 ? 11.060 -10.717 -25.572 1.00 92.00 101 LYS A C 1
ATOM 743 O O . LYS A 1 101 ? 11.633 -11.626 -24.977 1.00 92.00 101 LYS A O 1
ATOM 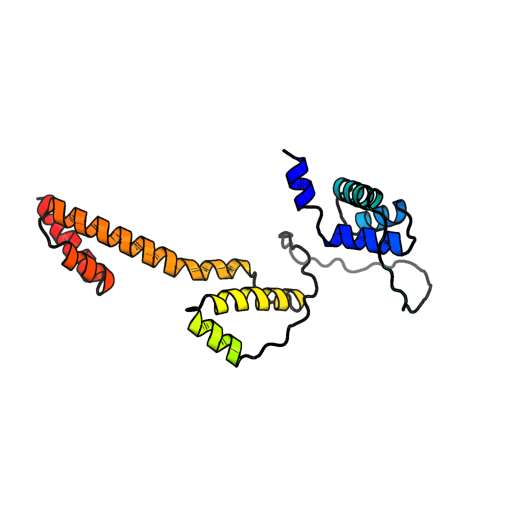748 N N . ARG A 1 102 ? 9.781 -10.410 -25.351 1.00 90.62 102 ARG A N 1
ATOM 749 C CA . ARG A 1 102 ? 8.885 -11.070 -24.384 1.00 90.62 102 ARG A CA 1
ATOM 750 C C . ARG A 1 102 ? 7.530 -11.314 -25.045 1.00 90.62 102 ARG A C 1
ATOM 752 O O . ARG A 1 102 ? 7.129 -10.533 -25.902 1.00 90.62 102 ARG A O 1
ATOM 759 N N . ASN A 1 103 ? 6.815 -12.361 -24.637 1.00 94.69 103 ASN A N 1
ATOM 760 C CA . ASN A 1 103 ? 5.422 -12.559 -25.040 1.00 94.69 103 ASN A CA 1
ATOM 761 C C . ASN A 1 103 ? 4.505 -11.768 -24.078 1.00 94.69 103 ASN A C 1
ATOM 763 O O . ASN A 1 103 ? 4.524 -12.066 -22.880 1.00 94.69 103 ASN A O 1
ATOM 767 N N . PRO A 1 104 ? 3.715 -10.780 -24.550 1.00 93.62 104 PRO A N 1
ATOM 768 C CA . PRO A 1 104 ? 2.869 -9.958 -23.681 1.00 93.62 104 PRO A CA 1
ATOM 769 C C . PRO A 1 104 ? 1.747 -10.758 -23.002 1.00 93.62 104 PRO A C 1
ATOM 771 O O . PRO A 1 104 ? 1.380 -10.446 -21.873 1.00 93.62 104 PRO A O 1
ATOM 774 N N . ILE A 1 105 ? 1.255 -11.830 -23.631 1.00 96.25 105 ILE A N 1
ATOM 775 C CA . ILE A 1 105 ? 0.203 -12.689 -23.068 1.00 96.25 105 ILE A CA 1
ATOM 776 C C . ILE A 1 105 ? 0.725 -13.395 -21.810 1.00 96.25 105 ILE A C 1
ATOM 778 O O . ILE A 1 105 ? 0.065 -13.385 -20.775 1.00 96.25 105 ILE A O 1
ATOM 782 N N . LEU A 1 106 ? 1.953 -13.927 -21.854 1.00 95.00 106 LEU A N 1
ATOM 783 C CA . LEU A 1 106 ? 2.597 -14.538 -20.684 1.00 95.00 106 LEU A CA 1
ATOM 784 C C . LEU A 1 106 ? 2.860 -13.513 -19.573 1.00 95.00 106 LEU A C 1
ATOM 786 O O . LEU A 1 106 ? 2.719 -13.849 -18.402 1.00 95.00 106 LEU A O 1
ATOM 790 N N . VAL A 1 107 ? 3.197 -12.264 -19.918 1.00 94.56 107 VAL A N 1
ATOM 791 C CA . VAL A 1 107 ? 3.365 -11.191 -18.922 1.00 94.56 107 VAL A CA 1
ATOM 792 C C . VAL A 1 107 ? 2.056 -10.936 -18.171 1.00 94.56 107 VAL A C 1
ATOM 794 O O . VAL A 1 107 ? 2.080 -10.852 -16.944 1.00 94.56 107 VAL A O 1
ATOM 797 N N . LEU A 1 108 ? 0.918 -10.878 -18.869 1.00 95.31 108 LEU A N 1
ATOM 798 C CA . LEU A 1 108 ? -0.399 -10.711 -18.242 1.00 95.31 108 LEU A CA 1
ATOM 799 C C . LEU A 1 108 ? -0.810 -11.941 -17.418 1.00 95.31 108 LEU A C 1
ATOM 801 O O . LEU A 1 108 ? -1.202 -11.788 -16.262 1.00 95.31 108 LEU A O 1
ATOM 805 N N . ILE A 1 109 ? -0.650 -13.154 -17.961 1.00 97.25 109 ILE A N 1
ATOM 806 C CA . ILE A 1 109 ? -0.987 -14.411 -17.269 1.00 97.25 109 ILE A CA 1
ATOM 807 C C . ILE A 1 109 ? -0.180 -14.560 -15.972 1.00 97.25 109 ILE A C 1
ATOM 809 O O . ILE A 1 109 ? -0.766 -14.782 -14.913 1.00 97.25 109 ILE A O 1
ATOM 813 N N . PHE A 1 110 ? 1.145 -14.378 -16.009 1.00 95.81 110 PHE A N 1
ATOM 814 C CA . PHE A 1 110 ? 1.960 -14.450 -14.793 1.00 95.81 110 PHE A CA 1
ATOM 815 C C . PHE A 1 110 ? 1.658 -13.304 -13.819 1.00 95.81 110 PHE A C 1
ATOM 817 O O . PHE A 1 110 ? 1.691 -13.522 -12.609 1.00 95.81 110 PHE A O 1
ATOM 824 N N . SER A 1 111 ? 1.310 -12.108 -14.308 1.00 95.75 111 SER A N 1
ATOM 825 C CA . SER A 1 111 ? 0.866 -11.004 -13.442 1.00 95.75 111 SER A CA 1
ATOM 826 C C . SER A 1 111 ? -0.417 -11.349 -12.685 1.00 95.75 111 SER A C 1
ATOM 828 O O . SER A 1 111 ? -0.491 -11.073 -11.491 1.00 95.75 111 SER A O 1
ATOM 830 N N . LEU A 1 112 ? -1.387 -12.003 -13.332 1.00 95.31 112 LEU A N 1
ATOM 831 C CA . LEU A 1 112 ? -2.634 -12.430 -12.691 1.00 95.31 112 LEU A CA 1
ATOM 832 C C . LEU A 1 112 ? -2.408 -13.584 -11.700 1.00 95.31 112 LEU A C 1
ATOM 834 O O . LEU A 1 112 ? -2.808 -13.476 -10.545 1.00 95.31 112 LEU A O 1
ATOM 838 N N . ILE A 1 113 ? -1.704 -14.645 -12.115 1.00 96.75 113 ILE A N 1
ATOM 839 C CA . ILE A 1 113 ? -1.420 -15.831 -11.278 1.00 96.75 113 ILE A CA 1
ATOM 840 C C . ILE A 1 113 ? -0.630 -15.467 -10.008 1.00 96.75 113 ILE A C 1
ATOM 842 O O . ILE A 1 113 ? -0.788 -16.109 -8.974 1.00 96.75 113 ILE A O 1
ATOM 846 N N . THR A 1 114 ? 0.211 -14.431 -10.066 1.00 95.62 114 THR A N 1
ATOM 847 C CA . THR A 1 114 ? 1.023 -13.971 -8.924 1.00 95.62 114 THR A CA 1
ATOM 848 C C . THR A 1 114 ? 0.441 -12.752 -8.199 1.00 95.62 114 THR A C 1
ATOM 850 O O . THR A 1 114 ? 1.170 -12.082 -7.469 1.00 95.62 114 THR A O 1
ATOM 853 N N . PHE A 1 115 ? -0.842 -12.427 -8.412 1.00 93.31 115 PHE A N 1
ATOM 854 C CA . PHE A 1 115 ? -1.533 -11.287 -7.785 1.00 93.31 115 PHE A CA 1
ATOM 855 C C . PHE A 1 115 ? -0.756 -9.954 -7.885 1.00 93.31 115 PHE A C 1
ATOM 857 O O . PHE A 1 115 ? -0.676 -9.175 -6.939 1.00 93.31 115 PHE A O 1
ATOM 864 N N . GLY A 1 116 ? -0.143 -9.697 -9.045 1.00 90.12 116 GLY A N 1
ATOM 865 C CA . GLY A 1 116 ? 0.629 -8.486 -9.340 1.00 90.12 116 GLY A CA 1
ATOM 866 C C . GLY A 1 116 ? 2.124 -8.545 -8.991 1.00 90.12 116 GLY A C 1
ATOM 867 O O . GLY A 1 116 ? 2.875 -7.669 -9.421 1.00 90.12 116 GLY A O 1
ATOM 868 N N . ILE A 1 117 ? 2.615 -9.578 -8.297 1.00 94.38 117 ILE A N 1
ATOM 869 C CA . ILE A 1 117 ? 4.039 -9.664 -7.913 1.00 94.38 117 ILE A CA 1
ATOM 870 C C . ILE A 1 117 ? 4.945 -9.772 -9.156 1.00 94.38 117 ILE A C 1
ATOM 872 O O . ILE A 1 117 ? 5.960 -9.075 -9.255 1.00 94.38 117 ILE A O 1
ATOM 876 N N . TYR A 1 118 ? 4.559 -10.573 -10.157 1.00 94.19 118 TYR A N 1
ATOM 877 C CA . TYR A 1 118 ? 5.283 -10.652 -11.432 1.00 94.19 118 TYR A CA 1
ATOM 878 C C . TYR A 1 118 ? 5.244 -9.327 -12.207 1.00 94.19 118 TYR A C 1
ATOM 880 O O . TYR A 1 118 ? 6.232 -8.987 -12.856 1.00 94.19 118 TYR A O 1
ATOM 888 N N . PHE A 1 119 ? 4.154 -8.555 -12.121 1.00 94.75 119 PHE A N 1
ATOM 889 C CA . PHE A 1 119 ? 4.060 -7.239 -12.763 1.00 94.75 119 PHE A CA 1
ATOM 890 C C . PHE A 1 119 ? 5.124 -6.282 -12.209 1.00 94.75 119 PHE A C 1
ATOM 892 O O . PHE A 1 119 ? 5.855 -5.667 -12.985 1.00 94.75 119 PHE A O 1
ATOM 899 N N . LEU A 1 120 ? 5.296 -6.229 -10.882 1.00 94.88 120 LEU A N 1
ATOM 900 C CA . LEU A 1 120 ? 6.345 -5.427 -10.239 1.00 94.88 120 LEU A CA 1
ATOM 901 C C . LEU A 1 120 ? 7.756 -5.895 -10.644 1.00 94.88 120 LEU A C 1
ATOM 903 O O . LEU A 1 120 ? 8.604 -5.072 -10.995 1.00 94.88 120 LEU A O 1
ATOM 907 N N . TYR A 1 121 ? 8.006 -7.210 -10.677 1.00 93.38 121 TYR A N 1
ATOM 908 C CA . TYR A 1 121 ? 9.270 -7.773 -11.176 1.00 93.38 121 TYR A CA 1
ATOM 909 C C . TYR A 1 121 ? 9.546 -7.386 -12.641 1.00 93.38 121 TYR A C 1
ATOM 911 O O . TYR A 1 121 ? 10.654 -6.955 -12.981 1.00 93.38 121 TYR A O 1
ATOM 919 N N . TRP A 1 122 ? 8.540 -7.527 -13.508 1.00 95.38 122 TRP A N 1
ATOM 920 C CA . TRP A 1 122 ? 8.621 -7.183 -14.924 1.00 95.38 122 TRP A CA 1
ATOM 921 C C . TRP A 1 122 ? 8.932 -5.697 -15.100 1.00 95.38 122 TRP A C 1
ATOM 923 O O . TRP A 1 122 ? 9.862 -5.369 -15.836 1.00 95.38 122 TRP A O 1
ATOM 933 N N . LEU A 1 123 ? 8.246 -4.827 -14.352 1.00 94.94 123 LEU A N 1
ATOM 934 C CA . LEU A 1 123 ? 8.427 -3.377 -14.380 1.00 94.94 123 LEU A CA 1
ATOM 935 C C . LEU A 1 123 ? 9.851 -2.976 -13.954 1.00 94.94 123 LEU A C 1
ATOM 937 O O . LEU A 1 123 ? 10.485 -2.155 -14.618 1.00 94.94 123 LEU A O 1
ATOM 941 N N . VAL A 1 124 ? 10.415 -3.604 -12.911 1.00 93.44 124 VAL A N 1
ATOM 942 C CA . VAL A 1 124 ? 11.817 -3.375 -12.496 1.00 93.44 124 VAL A CA 1
ATOM 943 C C . VAL A 1 124 ? 12.801 -3.790 -13.596 1.00 93.44 124 VAL A C 1
ATOM 945 O O . VAL A 1 124 ? 13.813 -3.115 -13.802 1.00 93.44 124 VAL A O 1
ATOM 948 N N . LYS A 1 125 ? 12.534 -4.887 -14.317 1.00 91.75 125 LYS A N 1
ATOM 949 C CA . LYS A 1 125 ? 13.396 -5.352 -15.417 1.00 91.75 125 LYS A CA 1
ATOM 950 C C . LYS A 1 125 ? 13.290 -4.459 -16.655 1.00 91.75 125 LYS A C 1
ATOM 952 O O . LYS A 1 125 ? 14.327 -4.064 -17.182 1.00 91.75 125 LYS A O 1
ATOM 957 N N . THR A 1 126 ? 12.083 -4.100 -17.091 1.00 93.62 126 THR A N 1
ATOM 958 C CA . THR A 1 126 ? 11.888 -3.237 -18.267 1.00 93.62 126 THR A CA 1
ATOM 959 C C . THR A 1 126 ? 12.352 -1.809 -18.008 1.00 93.62 126 THR A C 1
ATOM 961 O O . THR A 1 126 ? 13.005 -1.242 -18.873 1.00 93.62 126 THR A O 1
ATOM 964 N N . THR A 1 127 ? 12.168 -1.257 -16.805 1.00 91.62 127 THR A N 1
ATOM 965 C CA . THR A 1 127 ? 12.716 0.070 -16.453 1.00 91.62 127 THR A CA 1
ATOM 966 C C . THR A 1 127 ? 14.251 0.082 -16.464 1.00 91.62 127 THR A C 1
ATOM 968 O O . THR A 1 127 ? 14.855 1.070 -16.879 1.00 91.62 127 THR A O 1
ATOM 971 N N . LYS A 1 128 ? 14.913 -1.018 -16.068 1.00 90.06 128 LYS A N 1
ATOM 972 C CA . LYS A 1 128 ? 16.379 -1.147 -16.186 1.00 90.06 128 LYS A CA 1
ATOM 973 C C . LYS A 1 128 ? 16.846 -1.230 -17.642 1.00 90.06 128 LYS A C 1
ATOM 975 O O . LYS A 1 128 ? 17.822 -0.574 -17.983 1.00 90.06 128 LYS A O 1
ATOM 980 N N . GLU A 1 129 ? 16.140 -1.981 -18.488 1.00 90.12 129 GLU A N 1
ATOM 981 C CA . GLU A 1 129 ? 16.406 -2.026 -19.935 1.00 90.12 129 GLU A CA 1
ATOM 982 C C . GLU A 1 129 ? 16.180 -0.642 -20.580 1.00 90.12 129 GLU A C 1
ATOM 984 O O . GLU A 1 129 ? 17.054 -0.148 -21.288 1.00 90.12 129 GLU A O 1
ATOM 989 N N . LEU A 1 130 ? 15.091 0.059 -20.246 1.00 90.56 130 LEU A N 1
ATOM 990 C CA . LEU A 1 130 ? 14.820 1.419 -20.727 1.00 90.56 130 LEU A CA 1
ATOM 991 C C . LEU A 1 130 ? 15.893 2.430 -20.284 1.00 90.56 130 LEU A C 1
ATOM 993 O O . LEU A 1 130 ? 16.339 3.215 -21.114 1.00 90.56 130 LEU A O 1
ATOM 997 N N . ARG A 1 131 ? 16.383 2.384 -19.035 1.00 88.62 131 ARG A N 1
ATOM 998 C CA . ARG A 1 131 ? 17.480 3.265 -18.568 1.00 88.62 131 ARG A CA 1
ATOM 999 C C . ARG A 1 131 ? 18.813 3.054 -19.293 1.00 88.62 131 ARG A C 1
ATOM 1001 O O . ARG A 1 131 ? 19.631 3.965 -19.278 1.00 88.62 131 ARG A O 1
ATOM 1008 N N . GLY A 1 132 ? 19.031 1.896 -19.918 1.00 85.19 132 GLY A N 1
ATOM 1009 C CA . GLY A 1 132 ? 20.184 1.654 -20.794 1.00 85.19 132 GLY A CA 1
ATOM 1010 C C . GLY A 1 132 ? 20.001 2.167 -22.229 1.00 85.19 132 GLY A C 1
ATOM 1011 O O . GLY A 1 132 ? 20.927 2.049 -23.023 1.00 85.19 132 GLY A O 1
ATOM 1012 N N . ASN A 1 133 ? 18.817 2.694 -22.574 1.00 84.06 133 ASN A N 1
ATOM 1013 C CA . ASN A 1 133 ? 18.440 3.087 -23.939 1.00 84.06 133 ASN A CA 1
ATOM 1014 C C . ASN A 1 133 ? 17.819 4.502 -24.033 1.00 84.06 133 ASN A C 1
ATOM 1016 O O . ASN A 1 133 ? 17.740 5.055 -25.126 1.00 84.06 133 ASN A O 1
ATOM 1020 N N . THR A 1 134 ? 17.370 5.111 -22.927 1.00 84.88 134 THR A N 1
ATOM 1021 C CA . THR A 1 134 ? 16.871 6.498 -22.887 1.00 84.88 134 THR A CA 1
ATOM 1022 C C . THR A 1 134 ? 17.047 7.146 -21.501 1.00 84.88 134 THR A C 1
ATOM 1024 O O . THR A 1 134 ? 16.753 6.505 -20.486 1.00 84.88 134 THR A O 1
ATOM 1027 N N . PRO A 1 135 ? 17.464 8.429 -21.420 1.00 83.19 135 PRO A N 1
ATOM 1028 C CA . PRO A 1 135 ? 17.549 9.164 -20.156 1.00 83.19 135 PRO A CA 1
ATOM 1029 C C . PRO A 1 135 ? 16.175 9.482 -19.542 1.00 83.19 135 PRO A C 1
ATOM 1031 O O . PRO A 1 135 ? 16.102 9.798 -18.359 1.00 83.19 135 PRO A O 1
ATOM 1034 N N . ALA A 1 136 ? 15.082 9.369 -20.308 1.00 90.31 136 ALA A N 1
ATOM 1035 C CA . ALA A 1 136 ? 13.720 9.613 -19.821 1.00 90.31 136 ALA A CA 1
ATOM 1036 C C . ALA A 1 136 ? 13.166 8.482 -18.927 1.00 90.31 136 ALA A C 1
ATOM 1038 O O . ALA A 1 136 ? 12.077 8.608 -18.367 1.00 90.31 136 ALA A O 1
ATOM 1039 N N . ALA A 1 137 ? 13.874 7.355 -18.807 1.00 89.12 137 ALA A N 1
ATOM 1040 C CA . ALA A 1 137 ? 13.410 6.210 -18.034 1.00 89.12 137 ALA A CA 1
ATOM 1041 C C . ALA A 1 137 ? 13.549 6.448 -16.511 1.00 89.12 137 ALA A C 1
ATOM 1043 O O . ALA A 1 137 ? 14.642 6.781 -16.039 1.00 89.12 137 ALA A O 1
ATOM 1044 N N . PRO A 1 138 ? 12.480 6.239 -15.716 1.00 91.00 138 PRO A N 1
ATOM 1045 C CA . PRO A 1 138 ? 12.477 6.552 -14.289 1.00 91.00 138 PRO A CA 1
ATOM 1046 C C . PRO A 1 138 ? 13.418 5.646 -13.485 1.00 91.00 138 PRO A C 1
ATOM 1048 O O . PRO A 1 138 ? 13.862 4.591 -13.938 1.00 91.00 138 PRO A O 1
ATOM 1051 N N . ASN A 1 139 ? 13.710 6.031 -12.243 1.00 89.88 139 ASN A N 1
ATOM 1052 C CA . ASN A 1 139 ? 14.512 5.206 -11.342 1.00 89.88 139 ASN A CA 1
ATOM 1053 C C . ASN A 1 139 ? 13.730 3.935 -10.921 1.00 89.88 139 ASN A C 1
ATOM 1055 O O . ASN A 1 139 ? 12.703 4.075 -10.253 1.00 89.88 139 ASN A O 1
ATOM 1059 N N . PRO A 1 140 ? 14.209 2.702 -11.211 1.00 90.06 140 PRO A N 1
ATOM 1060 C CA . PRO A 1 140 ? 13.521 1.463 -10.830 1.00 90.06 140 PRO A CA 1
ATOM 1061 C C . PRO A 1 140 ? 13.247 1.327 -9.326 1.00 90.06 140 PRO A C 1
ATOM 1063 O O . PRO A 1 140 ? 12.334 0.603 -8.943 1.00 90.06 140 PRO A O 1
ATOM 1066 N N . TRP A 1 141 ? 14.010 2.015 -8.468 1.00 89.31 141 TRP A N 1
ATOM 1067 C CA . TRP A 1 141 ? 13.778 2.012 -7.020 1.00 89.31 141 TRP A CA 1
ATOM 1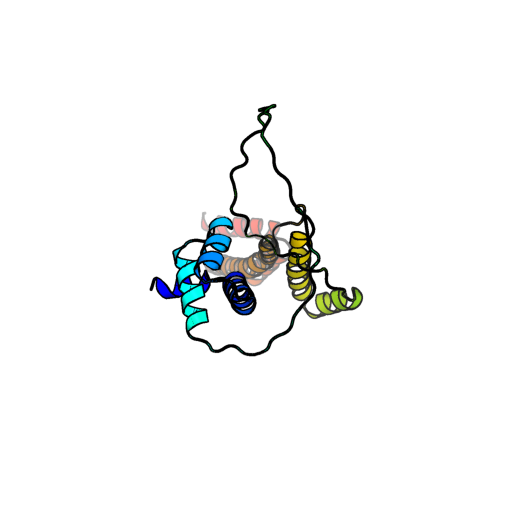068 C C . TRP A 1 141 ? 12.420 2.609 -6.619 1.00 89.31 141 TRP A C 1
ATOM 1070 O O . TRP A 1 141 ? 11.867 2.188 -5.610 1.00 89.31 141 TRP A O 1
ATOM 1080 N N . ILE A 1 142 ? 11.831 3.501 -7.428 1.00 92.75 142 ILE A N 1
ATOM 1081 C CA . ILE A 1 142 ? 10.491 4.077 -7.190 1.00 92.75 142 ILE A CA 1
ATOM 1082 C C . ILE A 1 142 ? 9.406 2.983 -7.156 1.00 92.75 142 ILE A C 1
ATOM 1084 O O . ILE A 1 142 ? 8.379 3.144 -6.502 1.00 92.75 142 ILE A O 1
ATOM 1088 N N . ILE A 1 143 ? 9.651 1.825 -7.778 1.00 93.12 143 ILE A N 1
ATOM 1089 C CA . ILE A 1 143 ? 8.698 0.707 -7.818 1.00 93.12 143 ILE A CA 1
ATOM 1090 C C . ILE A 1 143 ? 8.459 0.105 -6.414 1.00 93.12 143 ILE A C 1
ATOM 1092 O O . ILE A 1 143 ? 7.420 -0.510 -6.185 1.00 93.12 143 ILE A O 1
ATOM 1096 N N . ILE A 1 144 ? 9.337 0.356 -5.429 1.00 92.06 144 ILE A N 1
ATOM 1097 C CA . ILE A 1 144 ? 9.093 -0.045 -4.031 1.00 92.06 144 ILE A CA 1
ATOM 1098 C C . ILE A 1 144 ? 7.865 0.651 -3.418 1.00 92.06 144 ILE A C 1
ATOM 1100 O O . ILE A 1 144 ? 7.217 0.089 -2.538 1.00 92.06 144 ILE A O 1
ATOM 1104 N N . LEU A 1 145 ? 7.498 1.844 -3.904 1.00 93.19 145 LEU A N 1
ATOM 1105 C CA . LEU A 1 145 ? 6.376 2.618 -3.363 1.00 93.19 145 LEU A CA 1
ATOM 1106 C C . LEU A 1 145 ? 5.021 1.928 -3.598 1.00 93.19 145 LEU A C 1
ATOM 1108 O O . LEU A 1 145 ? 4.090 2.141 -2.825 1.00 93.19 145 LEU A O 1
ATOM 1112 N N . PHE A 1 146 ? 4.918 1.032 -4.587 1.00 93.06 146 PHE A N 1
ATOM 1113 C CA . PHE A 1 146 ? 3.715 0.220 -4.810 1.00 93.06 146 PHE A CA 1
ATOM 1114 C C . PHE A 1 146 ? 3.429 -0.773 -3.668 1.00 93.06 146 PHE A C 1
ATOM 1116 O O . PHE A 1 146 ? 2.306 -1.259 -3.573 1.00 93.06 146 PHE A O 1
ATOM 1123 N N . LEU A 1 147 ? 4.390 -1.055 -2.777 1.00 92.06 147 LEU A N 1
ATOM 1124 C CA . LEU A 1 147 ? 4.167 -1.900 -1.595 1.00 92.06 147 LEU A CA 1
ATOM 1125 C C . LEU A 1 147 ? 3.514 -1.129 -0.432 1.00 92.06 147 LEU A C 1
ATOM 1127 O O . LEU A 1 147 ? 2.877 -1.749 0.419 1.00 92.06 147 LEU A O 1
ATOM 1131 N N . ILE A 1 148 ? 3.622 0.206 -0.400 1.00 95.06 148 ILE A N 1
ATOM 1132 C CA . ILE A 1 148 ? 3.080 1.062 0.671 1.00 95.06 148 ILE A CA 1
ATOM 1133 C C . ILE A 1 148 ? 1.584 0.815 0.944 1.00 95.06 148 ILE A C 1
ATOM 1135 O O . ILE A 1 148 ? 1.255 0.601 2.110 1.00 95.06 148 ILE A O 1
ATOM 1139 N N . PRO A 1 149 ? 0.664 0.778 -0.047 1.00 93.00 149 PRO A N 1
ATOM 1140 C CA . PRO A 1 149 ? -0.749 0.504 0.234 1.00 93.00 149 PRO A CA 1
ATOM 1141 C C . PRO A 1 149 ? -0.990 -0.866 0.889 1.00 93.00 149 PRO A C 1
ATOM 1143 O O . PRO A 1 149 ? -1.863 -0.975 1.745 1.00 93.00 149 PRO A O 1
ATOM 1146 N N . PHE A 1 150 ? -0.197 -1.893 0.563 1.00 92.25 150 PHE A N 1
ATOM 1147 C CA . PHE A 1 150 ? -0.322 -3.223 1.173 1.00 92.25 150 PHE A CA 1
ATOM 1148 C C . PHE A 1 150 ? 0.187 -3.241 2.621 1.00 92.25 150 PHE A C 1
ATOM 1150 O O . PHE A 1 150 ? -0.467 -3.807 3.496 1.00 92.25 150 PHE A O 1
ATOM 1157 N N . VAL A 1 151 ? 1.314 -2.575 2.896 1.00 95.44 151 VAL A N 1
ATOM 1158 C CA . VAL A 1 151 ? 1.837 -2.412 4.265 1.00 95.44 151 VAL A CA 1
ATOM 1159 C C . VAL A 1 151 ? 0.853 -1.606 5.120 1.00 95.44 151 VAL A C 1
ATOM 1161 O O . VAL A 1 151 ? 0.525 -2.026 6.229 1.00 95.44 151 VAL A O 1
ATOM 1164 N N . ASN A 1 152 ? 0.316 -0.508 4.582 1.00 95.19 152 ASN A N 1
ATOM 1165 C CA . ASN A 1 152 ? -0.685 0.322 5.253 1.00 95.19 152 ASN A CA 1
ATOM 1166 C C . ASN A 1 152 ? -1.992 -0.442 5.514 1.00 95.19 152 ASN A C 1
ATOM 1168 O O . ASN A 1 152 ? -2.578 -0.271 6.578 1.00 95.19 152 ASN A O 1
ATOM 1172 N N . LEU A 1 153 ? -2.432 -1.311 4.595 1.00 95.12 153 LEU A N 1
ATOM 1173 C CA . LEU A 1 153 ? -3.610 -2.161 4.792 1.00 95.12 153 LEU A CA 1
ATOM 1174 C C . LEU A 1 153 ? -3.407 -3.148 5.953 1.00 95.12 153 LEU A C 1
ATOM 1176 O O . LEU A 1 153 ? -4.255 -3.235 6.837 1.00 95.12 153 LEU A O 1
ATOM 1180 N N . ILE A 1 154 ? -2.274 -3.857 5.988 1.00 96.69 154 ILE A N 1
ATOM 1181 C CA . ILE A 1 154 ? -1.972 -4.841 7.044 1.00 96.69 154 ILE A CA 1
ATOM 1182 C C . ILE A 1 154 ? -1.808 -4.147 8.407 1.00 96.69 154 ILE A C 1
ATOM 1184 O O . ILE A 1 154 ? -2.407 -4.573 9.398 1.00 96.69 154 ILE A O 1
ATOM 1188 N N . ALA A 1 155 ? -1.046 -3.050 8.457 1.00 97.38 155 ALA A N 1
ATOM 1189 C CA . ALA A 1 155 ? -0.856 -2.261 9.674 1.00 97.38 155 ALA A CA 1
ATOM 1190 C C . ALA A 1 155 ? -2.169 -1.617 10.154 1.00 97.38 155 ALA A C 1
ATOM 1192 O O . ALA A 1 155 ? -2.456 -1.631 11.351 1.00 97.38 155 ALA A O 1
ATOM 1193 N N . GLY A 1 156 ? -2.989 -1.115 9.225 1.00 96.81 156 GLY A N 1
ATOM 1194 C CA . GLY A 1 156 ? -4.310 -0.550 9.491 1.00 96.81 156 GLY A CA 1
ATOM 1195 C C . GLY A 1 156 ? -5.269 -1.579 10.083 1.00 96.81 156 GLY A C 1
ATOM 1196 O O . GLY A 1 156 ? -5.849 -1.323 11.132 1.00 96.81 156 GLY A O 1
ATOM 1197 N N . LEU A 1 157 ? -5.377 -2.776 9.496 1.00 97.88 157 LEU A N 1
ATOM 1198 C CA . LEU A 1 157 ? -6.208 -3.862 10.035 1.00 97.88 157 LEU A CA 1
ATOM 1199 C C . LEU A 1 157 ? -5.797 -4.248 11.467 1.00 97.88 157 LEU A C 1
ATOM 1201 O O . LEU A 1 157 ? -6.655 -4.358 12.345 1.00 97.88 157 LEU A O 1
ATOM 1205 N N . TYR A 1 158 ? -4.494 -4.383 11.739 1.00 98.31 158 TYR A N 1
ATOM 1206 C CA . TYR A 1 158 ? -3.998 -4.620 13.100 1.00 98.31 158 TYR A CA 1
ATOM 1207 C C . TYR A 1 158 ? -4.348 -3.464 14.056 1.00 98.31 158 TYR A C 1
ATOM 1209 O O . TYR A 1 158 ? -4.833 -3.699 15.168 1.00 98.31 158 TYR A O 1
ATOM 1217 N N . TYR A 1 159 ? -4.146 -2.217 13.619 1.00 98.31 159 TYR A N 1
ATOM 1218 C CA . TYR A 1 159 ? -4.432 -1.022 14.411 1.00 98.31 159 TYR A CA 1
ATOM 1219 C C . TYR A 1 159 ? -5.926 -0.889 14.730 1.00 98.31 159 TYR A C 1
ATOM 1221 O O . TYR A 1 159 ? -6.285 -0.762 15.899 1.00 98.31 159 TYR A O 1
ATOM 1229 N N . TYR A 1 160 ? -6.810 -0.988 13.732 1.00 98.06 160 TYR A N 1
ATOM 1230 C CA . TYR A 1 160 ? -8.260 -0.886 13.914 1.00 98.06 160 TYR A CA 1
ATOM 1231 C C . TYR A 1 160 ? -8.811 -2.004 14.805 1.00 98.06 160 TYR A C 1
ATOM 1233 O O . TYR A 1 160 ? -9.717 -1.750 15.599 1.00 98.06 160 TYR A O 1
ATOM 1241 N N . TRP A 1 161 ? -8.248 -3.218 14.746 1.00 98.56 161 TRP A N 1
ATOM 1242 C CA . TRP A 1 161 ? -8.608 -4.300 15.668 1.00 98.56 161 TRP A CA 1
ATOM 1243 C C . TRP A 1 161 ? -8.213 -3.968 17.113 1.00 98.56 161 TRP A C 1
ATOM 1245 O O . TRP A 1 161 ? -9.047 -4.031 18.019 1.00 98.56 161 TRP A O 1
ATOM 1255 N N . LYS A 1 162 ? -6.961 -3.544 17.339 1.00 98.56 162 LYS A N 1
ATOM 1256 C CA . LYS A 1 162 ? -6.468 -3.136 18.667 1.00 98.56 162 LYS A CA 1
ATOM 1257 C C . LYS A 1 162 ? -7.246 -1.944 19.233 1.00 98.56 162 LYS A C 1
ATOM 1259 O O . LYS A 1 162 ? -7.622 -1.979 20.402 1.00 98.56 162 LYS A O 1
ATOM 1264 N N . TYR A 1 163 ? -7.531 -0.942 18.405 1.00 98.38 163 TYR A N 1
ATOM 1265 C CA . TYR A 1 163 ? -8.336 0.228 18.752 1.00 98.38 163 TYR A CA 1
ATOM 1266 C C . TYR A 1 163 ? -9.772 -0.169 19.127 1.00 98.38 163 TYR A C 1
ATOM 1268 O O . TYR A 1 163 ? -10.277 0.231 20.174 1.00 98.38 163 TYR A O 1
ATOM 1276 N N . SER A 1 164 ? -10.416 -1.019 18.322 1.00 98.38 164 SER A N 1
ATOM 1277 C CA . SER A 1 164 ? -11.797 -1.454 18.575 1.00 98.38 164 SER A CA 1
ATOM 1278 C C . SER A 1 164 ? -11.927 -2.283 19.854 1.00 98.38 164 SER A C 1
ATOM 1280 O O . SER A 1 164 ? -12.932 -2.165 20.556 1.00 98.38 164 SER A O 1
ATOM 1282 N N . LYS A 1 165 ? -10.898 -3.067 20.211 1.00 98.56 165 LYS A N 1
ATOM 1283 C CA . LYS A 1 165 ? -10.837 -3.735 21.518 1.00 98.56 165 LYS A CA 1
ATOM 1284 C C . LYS A 1 165 ? -10.629 -2.757 22.678 1.00 98.56 165 LYS A C 1
ATOM 1286 O O . LYS A 1 165 ? -11.334 -2.886 23.666 1.00 98.56 165 LYS A O 1
ATOM 1291 N N . ALA A 1 166 ? -9.781 -1.736 22.543 1.00 98.19 166 ALA A N 1
ATOM 1292 C CA . ALA A 1 166 ? -9.631 -0.712 23.585 1.00 98.19 166 ALA A CA 1
ATOM 1293 C C . ALA A 1 166 ? -10.951 0.046 23.859 1.00 98.19 166 ALA A C 1
ATOM 1295 O O . ALA A 1 166 ? -11.318 0.256 25.013 1.00 98.19 166 ALA A O 1
ATOM 1296 N N . ILE A 1 167 ? -11.719 0.386 22.813 1.00 98.06 167 ILE A N 1
ATOM 1297 C CA . ILE A 1 167 ? -13.059 0.987 22.963 1.00 98.06 167 ILE A CA 1
ATOM 1298 C C . ILE A 1 167 ? -14.045 0.017 23.642 1.00 98.06 167 ILE A C 1
ATOM 1300 O O . ILE A 1 167 ? -14.860 0.450 24.462 1.00 98.06 167 ILE A O 1
ATOM 1304 N N . ASN A 1 168 ? -13.973 -1.286 23.349 1.00 98.19 168 ASN A N 1
ATOM 1305 C CA . ASN A 1 168 ? -14.772 -2.310 24.030 1.00 98.19 168 ASN A CA 1
ATOM 1306 C C . ASN A 1 168 ? -14.402 -2.446 25.514 1.00 98.19 168 ASN A C 1
ATOM 1308 O O . ASN A 1 168 ? -15.295 -2.422 26.355 1.00 98.19 168 ASN A O 1
ATOM 1312 N N . GLU A 1 169 ? -13.111 -2.508 25.836 1.00 97.44 169 GLU A N 1
ATOM 1313 C CA . GLU A 1 169 ? -12.592 -2.646 27.201 1.00 97.44 169 GLU A CA 1
ATOM 1314 C C . GLU A 1 169 ? -13.032 -1.472 28.101 1.00 97.44 169 GLU A C 1
ATOM 1316 O O . GLU A 1 169 ? -13.448 -1.698 29.236 1.00 97.44 169 GLU A O 1
ATOM 1321 N N . ILE A 1 170 ? -13.040 -0.228 27.595 1.00 96.88 170 ILE A N 1
ATOM 1322 C CA . ILE A 1 170 ? -13.419 0.952 28.401 1.00 96.88 170 ILE A CA 1
ATOM 1323 C C . ILE A 1 170 ? -14.917 1.318 28.343 1.00 96.88 170 ILE A C 1
ATOM 1325 O 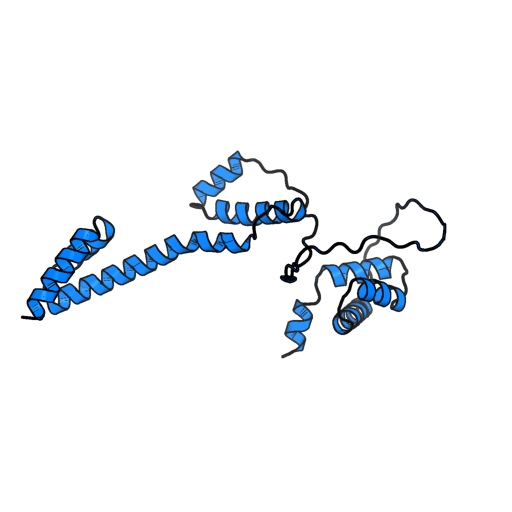O . ILE A 1 170 ? -15.411 1.980 29.261 1.00 96.88 170 ILE A O 1
ATOM 1329 N N . THR A 1 171 ? -15.666 0.914 27.303 1.00 96.38 171 THR A N 1
ATOM 1330 C CA . THR A 1 171 ? -17.084 1.324 27.110 1.00 96.38 171 THR A CA 1
ATOM 1331 C C . THR A 1 171 ? -18.111 0.200 26.970 1.00 96.38 171 THR A C 1
ATOM 1333 O O . THR A 1 171 ? -19.304 0.491 26.911 1.00 96.38 171 THR A O 1
ATOM 1336 N N . GLY A 1 172 ? -17.687 -1.059 26.865 1.00 96.06 172 GLY A N 1
ATOM 1337 C CA . GLY A 1 172 ? -18.558 -2.202 26.565 1.00 96.06 172 GLY A CA 1
ATOM 1338 C C . GLY A 1 172 ? -19.049 -2.284 25.110 1.00 96.06 172 GLY A C 1
ATOM 1339 O O . GLY A 1 172 ? -19.685 -3.271 24.746 1.00 96.06 172 GLY A O 1
ATOM 1340 N N . PHE A 1 173 ? -18.755 -1.298 24.250 1.00 97.19 173 PHE A N 1
ATOM 1341 C CA . PHE A 1 173 ? -19.202 -1.303 22.849 1.00 97.19 173 PHE A CA 1
ATOM 1342 C C . PHE A 1 173 ? -18.641 -2.497 22.067 1.00 97.19 173 PHE A C 1
ATOM 1344 O O . PHE A 1 173 ? -17.510 -2.911 22.300 1.00 97.19 173 PHE A O 1
ATOM 1351 N N . ASN A 1 174 ? -19.397 -3.051 21.118 1.00 98.00 174 ASN A N 1
ATOM 1352 C CA . ASN A 1 174 ? -18.991 -4.256 20.394 1.00 98.00 174 ASN A CA 1
ATOM 1353 C C . ASN A 1 174 ? -17.752 -4.006 19.500 1.00 98.00 174 ASN A C 1
ATOM 1355 O O . ASN A 1 174 ? -17.827 -3.296 18.494 1.00 98.00 174 ASN A O 1
ATOM 1359 N N . ALA A 1 175 ? -16.620 -4.634 19.849 1.00 98.06 175 ALA A N 1
ATOM 1360 C CA . ALA A 1 175 ? -15.352 -4.502 19.125 1.00 98.06 175 ALA A CA 1
ATOM 1361 C C . ALA A 1 175 ? -15.424 -4.991 17.669 1.00 98.06 175 ALA A C 1
ATOM 1363 O O . ALA A 1 175 ? -14.797 -4.397 16.796 1.00 98.06 175 ALA A O 1
ATOM 1364 N N . ILE A 1 176 ? -16.176 -6.062 17.395 1.00 98.12 176 ILE A N 1
ATOM 1365 C CA . ILE A 1 176 ? -16.295 -6.644 16.050 1.00 98.12 176 ILE A CA 1
ATOM 1366 C C . ILE A 1 176 ? -17.098 -5.699 15.154 1.00 98.12 176 ILE A C 1
ATOM 1368 O O . ILE A 1 176 ? -16.674 -5.413 14.037 1.00 98.12 176 ILE A O 1
ATOM 1372 N N . LEU A 1 177 ? -18.207 -5.153 15.665 1.00 97.81 177 LEU A N 1
ATOM 1373 C CA . LEU A 1 177 ? -19.012 -4.156 14.957 1.00 97.81 177 LEU A CA 1
ATOM 1374 C C . LEU A 1 177 ? -18.179 -2.916 14.606 1.00 97.81 177 LEU A C 1
ATOM 1376 O O . LEU A 1 177 ? -18.194 -2.477 13.459 1.00 97.81 177 LEU A O 1
ATOM 1380 N N . LEU A 1 178 ? -17.420 -2.381 15.570 1.00 98.25 178 LEU A N 1
ATOM 1381 C CA . LEU A 1 178 ? -16.578 -1.208 15.333 1.00 98.25 178 LEU A CA 1
ATOM 1382 C C . LEU A 1 178 ? -15.443 -1.505 14.338 1.00 98.25 178 LEU A C 1
ATOM 1384 O O . LEU A 1 178 ? -15.184 -0.696 13.452 1.00 98.25 178 LEU A O 1
ATOM 1388 N N . PHE A 1 179 ? -14.818 -2.682 14.427 1.00 98.44 179 PHE A N 1
ATOM 1389 C CA . PHE A 1 179 ? -13.760 -3.116 13.511 1.00 98.44 179 PHE A CA 1
ATOM 1390 C C . PHE A 1 179 ? -14.255 -3.295 12.068 1.00 98.44 179 PHE A C 1
ATOM 1392 O O . PHE A 1 179 ? -13.622 -2.800 11.137 1.00 98.44 179 PHE A O 1
ATOM 1399 N N . VAL A 1 180 ? -15.412 -3.934 11.871 1.00 98.12 180 VAL A N 1
ATOM 1400 C CA . VAL A 1 180 ? -16.052 -4.046 10.548 1.00 98.12 180 VAL A CA 1
ATOM 1401 C C . VAL A 1 180 ? -16.404 -2.660 9.999 1.00 98.12 180 VAL A C 1
ATOM 1403 O O . VAL A 1 180 ? -16.217 -2.404 8.810 1.00 98.12 180 VAL A O 1
ATOM 1406 N N . LEU A 1 181 ? -16.839 -1.736 10.860 1.00 97.81 181 LEU A N 1
ATOM 1407 C CA . LEU A 1 181 ? -17.155 -0.368 10.461 1.00 97.81 181 LEU A CA 1
ATOM 1408 C C . LEU A 1 181 ? -15.905 0.430 10.046 1.00 97.81 181 LEU A C 1
ATOM 1410 O O . LEU A 1 181 ? -15.991 1.205 9.099 1.00 97.81 181 LEU A O 1
ATOM 1414 N N . TRP A 1 182 ? -14.737 0.206 10.662 1.00 97.56 182 TRP A N 1
ATOM 1415 C CA . TRP A 1 182 ? -13.465 0.785 10.191 1.00 97.56 182 TRP A CA 1
ATOM 1416 C C . TRP A 1 182 ? -13.099 0.336 8.769 1.00 97.56 182 TRP A C 1
ATOM 1418 O O . TRP A 1 182 ? -12.546 1.129 8.011 1.00 97.56 182 TRP A O 1
ATOM 1428 N N . ILE A 1 183 ? -13.420 -0.910 8.402 1.00 96.88 183 ILE A N 1
ATOM 1429 C CA . ILE A 1 183 ? -13.122 -1.480 7.077 1.00 96.88 183 ILE A CA 1
ATOM 1430 C C . ILE A 1 183 ? -14.131 -1.005 6.022 1.00 96.88 183 ILE A C 1
ATOM 1432 O O . ILE A 1 183 ? -13.734 -0.648 4.915 1.00 96.88 183 ILE A O 1
ATOM 1436 N N . LEU A 1 184 ? -15.430 -1.018 6.343 1.00 96.88 184 LEU A N 1
ATOM 1437 C CA . LEU A 1 184 ? -16.497 -0.769 5.365 1.00 96.88 184 LEU A CA 1
ATOM 1438 C C . LEU A 1 184 ? -16.958 0.694 5.298 1.00 96.88 184 LEU A C 1
ATOM 1440 O O . LEU A 1 184 ? -17.397 1.137 4.240 1.00 96.88 184 LEU A O 1
ATOM 1444 N N . PHE A 1 185 ? -16.894 1.448 6.401 1.00 96.94 185 PHE A N 1
ATOM 1445 C CA . PHE A 1 185 ? -17.408 2.821 6.458 1.00 96.94 185 PHE A CA 1
ATOM 1446 C C . PHE A 1 185 ? -16.719 3.665 7.549 1.00 96.94 185 PHE A C 1
ATOM 1448 O O . PHE A 1 185 ? -17.321 4.059 8.555 1.00 96.94 185 PHE A O 1
ATOM 1455 N N . PHE A 1 186 ? -15.435 3.971 7.323 1.00 94.88 186 PHE A N 1
ATOM 1456 C CA . PHE A 1 186 ? -14.562 4.667 8.280 1.00 94.88 186 PHE A CA 1
ATOM 1457 C C . PHE A 1 186 ? -15.143 5.942 8.943 1.00 94.88 186 PHE A C 1
ATOM 1459 O O . PHE A 1 186 ? -14.871 6.129 10.133 1.00 94.88 186 PHE A O 1
ATOM 1466 N N . PRO A 1 187 ? -15.962 6.801 8.286 1.00 97.19 187 PRO A N 1
ATOM 1467 C CA . PRO A 1 187 ? -16.471 8.016 8.929 1.00 97.19 187 PRO A CA 1
ATOM 1468 C C . PRO A 1 187 ? -17.414 7.702 10.096 1.00 97.19 187 PRO A C 1
ATOM 1470 O O . PRO A 1 187 ? -17.337 8.331 11.150 1.00 97.19 187 PRO A O 1
ATOM 1473 N N . ALA A 1 188 ? -18.262 6.678 9.955 1.00 97.06 188 ALA A N 1
ATOM 1474 C CA . ALA A 1 188 ? -19.133 6.238 11.041 1.00 97.06 188 ALA A CA 1
ATOM 1475 C C . ALA A 1 188 ? -18.336 5.570 12.173 1.00 97.06 188 ALA A C 1
ATOM 1477 O O . ALA A 1 188 ? -18.681 5.745 13.342 1.00 97.06 188 ALA A O 1
ATOM 1478 N N . ALA A 1 189 ? -17.240 4.870 11.853 1.00 97.94 189 ALA A N 1
ATOM 1479 C CA . ALA A 1 189 ? -16.337 4.322 12.863 1.00 97.94 189 ALA A CA 1
ATOM 1480 C C . ALA A 1 189 ? -15.675 5.431 13.699 1.00 97.94 189 ALA A C 1
ATOM 1482 O O . ALA A 1 189 ? -15.645 5.320 14.925 1.00 97.94 189 ALA A O 1
ATOM 1483 N N . GLN A 1 190 ? -15.233 6.532 13.077 1.00 98.19 190 GLN A N 1
ATOM 1484 C CA . GLN A 1 190 ? -14.737 7.708 13.804 1.00 98.19 190 GLN A CA 1
ATOM 1485 C C . GLN A 1 190 ? -15.817 8.332 14.698 1.00 98.19 190 GLN A C 1
ATOM 1487 O O . GLN A 1 190 ? -15.576 8.521 15.891 1.00 98.19 190 GLN A O 1
ATOM 1492 N N . ILE A 1 191 ? -17.008 8.608 14.152 1.00 98.25 191 ILE A N 1
ATOM 1493 C CA . ILE A 1 191 ? -18.108 9.250 14.894 1.00 98.25 191 ILE A CA 1
ATOM 1494 C C . ILE A 1 191 ? -18.513 8.402 16.108 1.00 98.25 191 ILE A C 1
ATOM 1496 O O . ILE A 1 191 ? -18.565 8.917 17.224 1.00 98.25 191 ILE A O 1
ATOM 1500 N N . ILE A 1 192 ? -18.731 7.095 15.925 1.00 97.69 192 ILE A N 1
ATOM 1501 C CA . ILE A 1 192 ? -19.101 6.188 17.021 1.00 97.69 192 ILE A CA 1
ATOM 1502 C C . ILE A 1 192 ? -17.971 6.075 18.050 1.00 97.69 192 ILE A C 1
ATOM 1504 O O . ILE A 1 192 ? -18.247 6.106 19.248 1.00 97.69 192 ILE A O 1
ATOM 1508 N N . SER A 1 193 ? -16.707 6.006 17.618 1.00 97.75 193 SER A N 1
ATOM 1509 C CA .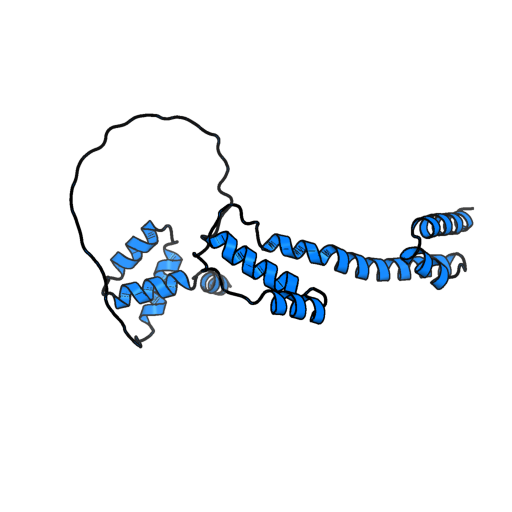 SER A 1 193 ? -15.566 5.981 18.545 1.00 97.75 193 SER A CA 1
ATOM 1510 C C . SER A 1 193 ? -15.523 7.240 19.413 1.00 97.75 193 SER A C 1
ATOM 1512 O O . SER A 1 193 ? -15.398 7.133 20.632 1.00 97.75 193 SER A O 1
ATOM 1514 N N . GLN A 1 194 ? -15.720 8.423 18.821 1.00 97.75 194 GLN A N 1
ATOM 1515 C CA . GLN A 1 194 ? -15.768 9.680 19.569 1.00 97.75 194 GLN A CA 1
ATOM 1516 C C . GLN A 1 194 ? -16.977 9.741 20.514 1.00 97.75 194 GLN A C 1
ATOM 1518 O O . GLN A 1 194 ? -16.826 10.120 21.672 1.00 97.75 194 GLN A O 1
ATOM 1523 N N . MET A 1 195 ? -18.165 9.309 20.074 1.00 97.31 195 MET A N 1
ATOM 1524 C CA . MET A 1 195 ? -19.352 9.224 20.939 1.00 97.31 195 MET A CA 1
ATOM 1525 C C . MET A 1 195 ? -19.135 8.288 22.135 1.00 97.31 195 MET A C 1
ATOM 1527 O O . MET A 1 195 ? -19.622 8.571 23.228 1.00 97.31 195 MET A O 1
ATOM 1531 N N . GLN A 1 196 ? -18.413 7.182 21.949 1.00 96.75 196 GLN A N 1
ATOM 1532 C CA . GLN A 1 196 ? -18.088 6.247 23.025 1.00 96.75 196 GLN A CA 1
ATOM 1533 C C . GLN A 1 196 ? -17.022 6.810 23.978 1.00 96.75 196 GLN A C 1
ATOM 1535 O O . GLN A 1 196 ? -17.181 6.674 25.189 1.00 96.75 196 GLN A O 1
ATOM 1540 N N . LEU A 1 197 ? -15.998 7.504 23.471 1.00 96.56 197 LEU A N 1
ATOM 1541 C CA . LEU A 1 197 ? -15.006 8.204 24.301 1.00 96.56 197 LEU A CA 1
ATOM 1542 C C . LEU A 1 197 ? -15.637 9.344 25.118 1.00 96.56 197 LEU A C 1
ATOM 1544 O O . LEU A 1 197 ? -15.355 9.470 26.307 1.00 96.56 197 LEU A O 1
ATOM 1548 N N . ASN A 1 198 ? -16.555 10.118 24.530 1.00 97.44 198 ASN A N 1
ATOM 1549 C CA . ASN A 1 198 ? -17.259 11.197 25.231 1.00 97.44 198 ASN A CA 1
ATOM 1550 C C . ASN A 1 198 ? -18.055 10.678 26.449 1.00 97.44 198 ASN A C 1
ATOM 1552 O O . ASN A 1 198 ? -18.068 11.334 27.483 1.00 97.44 198 ASN A O 1
ATOM 1556 N N . LYS A 1 199 ? -18.630 9.464 26.381 1.00 93.50 199 LYS A N 1
ATOM 1557 C CA . LYS A 1 199 ? -19.312 8.774 27.507 1.00 93.50 199 LYS A CA 1
ATOM 1558 C C . LYS A 1 199 ? -18.370 8.284 28.628 1.00 93.50 199 LYS A C 1
ATOM 1560 O O . LYS A 1 199 ? -18.794 7.517 29.493 1.00 93.50 199 LYS A O 1
ATOM 1565 N N . LYS A 1 200 ? -17.082 8.626 28.562 1.00 91.06 200 LYS A N 1
ATOM 1566 C CA . LYS A 1 200 ? -16.057 8.336 29.579 1.00 91.06 200 LYS A CA 1
ATOM 1567 C C . LYS A 1 200 ? -15.283 9.582 30.021 1.00 91.06 200 LYS A C 1
ATOM 1569 O O . LYS A 1 200 ? -14.414 9.470 30.878 1.00 91.06 200 LYS A O 1
ATOM 1574 N N . ALA A 1 201 ? -15.590 10.738 29.431 1.00 90.25 201 ALA A N 1
ATOM 1575 C CA . ALA A 1 201 ? -15.045 12.046 29.796 1.00 90.25 201 ALA A CA 1
ATOM 1576 C C . ALA A 1 201 ? -16.054 12.912 30.584 1.00 90.25 201 ALA A C 1
ATOM 1578 O O . ALA A 1 201 ? -15.710 14.017 30.997 1.00 90.25 201 ALA A O 1
ATOM 1579 N N . ALA A 1 202 ? -17.276 12.402 30.767 1.00 70.31 202 ALA A N 1
ATOM 1580 C CA . ALA A 1 202 ? -18.363 12.937 31.581 1.00 70.31 202 ALA A CA 1
ATOM 1581 C C . ALA A 1 202 ? -18.836 11.851 32.560 1.00 70.31 202 ALA A C 1
ATOM 1583 O O . ALA A 1 202 ? -19.272 12.231 33.665 1.00 70.31 202 ALA A O 1
#

Secondary structure (DSSP, 8-state):
-HHHHHHHHS-HHHHHHHHHHHHTT--HHHHHHHHHHTT--HHHHHHHHHHHHHSPP----------------------------------------PPPP--HHHHHHHHHHTTTHHHHHHHHHHHHHHHTT-TTSPPGGGGGGGGHHHHHHHHHHHHHHHHHHHHHHHH---HHHHHHHHHH-HHHHHHHHHHHHHTTT-

Sequence (202 aa):
MKIIYLAIMITKELIDYVRSAKASGMSPNDVRKALSEQGWPQEDIDEAIKTIGGTKADSAAKPAMPEQKTRSEPMTSKESTAQPSASPAGGVPVQPGGIKKRNPILVLIFSLITFGIYFLYWLVKTTKELRGNTPAAPNPWIIILFLIPFVNLIAGLYYYWKYSKAINEITGFNAILLFVLWILFFPAAQIISQMQLNKKAA

Foldseek 3Di:
DVVVVLVVVLDPVLLVQLVVCVLVVHDLVVNLVVVVVVVDDSVSSVVSNVVVVPDDDDDDDDDDDDDDDDDDDDDDDDDDDDDDDDDDPPDDDQAQQDDDDDDVVVQVVVCVVVVNPSVLVVLLVVLSNVVSPDVPRDDNVVSVVVCVVVVCVVVQLVVLLVLLVVLCVQQVPDSVVLSVCCVPPVVVSVVVSVVSVVVVVD